Protein AF-A0A928DXE1-F1 (afdb_monomer_lite)

Secondary structure (DSSP, 8-state):
----PPP-EEEEE-SSTT-EE-TTS-EEEEEEEE-TTSPBP-S-EEEEEEE-TT--EEEEEEEE--SSS-EEEEE--SS-EEEEEEEEETTEEEEEEEEESGGGPPPSSPPPTTHHHHHHHHHHHHHT--SPPEEEE-TTT--SSEEEEEEEEE-TTS-EEEEEEEEESSS-SPPPEEEE-PPSSS------TTGGGT-EEEEE-SSSS-TTS-HHHHHHHHHHHHHHHSTTS-GGGTTTT-TTT-HHHHHHHHHHHT-

Foldseek 3Di:
DDDQADFDDKDKDFPDPQLEAEAQDKGKIWIATAGPVRWGHFQWKKKKFKAWPVRDTDDIDIDGRHDRGTDIDIDHHRDWTKIKIWIDTDPDIDIDIGTHPVVPDDDPDDDDPCNVVVLVVQLVLQVPDPDDWDWAWDVVPADPFKTKTWTWGAFPVRFTWIKIKIATDPDDDPAAEAEEEDPDALDDDDDCPVRNVRYIYIYIYLDRDYPPDDPVVSRVVRCCCCVPQVVVHHLQCRPVVDPVRRSVSRSVSRSVVVD

pLDDT: mean 93.31, std 7.21, range [36.94, 98.44]

Sequence (259 aa):
MSHSKIPKQIRIEVPRTSRIFQCGEPAEFRVSVLDDDGNFIQKKTLEILFQNDFHSTISQKTVVLSKQEPVRVTEYFEKPTFLTLKASCDTYFETAGVGIEPEKIIPGEEMPEDFLAFWKNGINKQNSVKLPVRLEEIPSQSTNSMTIFRVTVPTLDNEFRYGWLAVPKKMKGPFPALIMVPGAGAGSGPVRSKVSRGTVVLMMNVFPYPVDLNPNIRHEQFEAFEREKCGGRRYVWKNAENRETYFHRNSILAVNHAV

Structure (mmCIF, N/CA/C/O backbone):
data_AF-A0A928DXE1-F1
#
_entry.id   AF-A0A928DXE1-F1
#
loop_
_atom_site.group_PDB
_atom_site.id
_atom_site.type_symbol
_atom_site.label_atom_id
_atom_site.label_alt_id
_atom_site.label_comp_id
_atom_site.label_asym_id
_atom_site.label_entity_id
_atom_site.label_seq_id
_atom_site.pdbx_PDB_ins_code
_atom_site.Cartn_x
_atom_site.Cartn_y
_atom_site.Cartn_z
_atom_site.occupancy
_atom_site.B_iso_or_equiv
_atom_site.auth_seq_id
_atom_site.auth_comp_id
_atom_site.auth_asym_id
_atom_site.auth_atom_id
_atom_site.pdbx_PDB_model_num
ATOM 1 N N . MET A 1 1 ? -3.880 13.039 51.512 1.00 36.94 1 MET A N 1
ATOM 2 C CA . MET A 1 1 ? -4.140 13.765 50.250 1.00 36.94 1 MET A CA 1
ATOM 3 C C . MET A 1 1 ? -4.140 12.736 49.135 1.00 36.94 1 MET A C 1
ATOM 5 O O . MET A 1 1 ? -3.123 12.094 48.928 1.00 36.94 1 MET A O 1
ATOM 9 N N . SER A 1 2 ? -5.294 12.482 48.517 1.00 41.34 2 SER A N 1
ATOM 10 C CA . SER A 1 2 ? -5.420 11.507 47.427 1.00 41.34 2 SER A CA 1
ATOM 11 C C . SER A 1 2 ? -4.661 12.041 46.218 1.00 41.34 2 SER A C 1
ATOM 13 O O . SER A 1 2 ? -5.126 12.997 45.601 1.00 41.34 2 SER A O 1
ATOM 15 N N . HIS A 1 3 ? -3.508 11.462 45.880 1.00 49.50 3 HIS A N 1
ATOM 16 C CA . HIS A 1 3 ? -2.901 11.711 44.578 1.00 49.50 3 HIS A CA 1
ATOM 17 C C . HIS A 1 3 ? -3.945 11.366 43.512 1.00 49.50 3 HIS A C 1
ATOM 19 O O . HIS A 1 3 ? -4.443 10.242 43.454 1.00 49.50 3 HIS A O 1
ATOM 25 N N . SER A 1 4 ? -4.362 12.367 42.735 1.00 54.22 4 SER A N 1
ATOM 26 C CA . SER A 1 4 ? -5.212 12.154 41.569 1.00 54.22 4 SER A CA 1
ATOM 27 C C . SER A 1 4 ? -4.443 11.241 40.621 1.00 54.22 4 SER A C 1
ATOM 29 O O . SER A 1 4 ? -3.491 11.689 39.984 1.00 54.22 4 SER A O 1
ATOM 31 N N . LYS A 1 5 ? -4.831 9.965 40.554 1.00 67.62 5 LYS A N 1
ATOM 32 C CA . LYS A 1 5 ? -4.223 8.985 39.653 1.00 67.62 5 LYS A CA 1
ATOM 33 C C . LYS A 1 5 ? -4.347 9.493 38.209 1.00 67.62 5 LYS A C 1
ATOM 35 O O . LYS A 1 5 ? -5.437 9.838 37.742 1.00 67.62 5 LYS A O 1
ATOM 40 N N . ILE A 1 6 ? -3.212 9.640 37.532 1.00 74.00 6 ILE A N 1
ATOM 41 C CA . ILE A 1 6 ? -3.136 10.087 36.135 1.00 74.00 6 ILE A CA 1
ATOM 42 C C . ILE A 1 6 ? -3.315 8.841 35.251 1.00 74.00 6 ILE A C 1
ATOM 44 O O . ILE A 1 6 ? -2.696 7.825 35.566 1.00 74.00 6 ILE A O 1
ATOM 48 N N . PRO A 1 7 ? -4.146 8.868 34.188 1.00 73.31 7 PRO A N 1
ATOM 49 C CA . PRO A 1 7 ? -4.255 7.765 33.247 1.00 73.31 7 PRO A CA 1
ATOM 50 C C . PRO A 1 7 ? -2.912 7.554 32.594 1.00 73.31 7 PRO A C 1
ATOM 52 O O . PRO A 1 7 ? -2.232 8.515 32.251 1.00 73.31 7 PRO A O 1
ATOM 55 N N . LYS A 1 8 ? -2.518 6.297 32.470 1.00 83.69 8 LYS A N 1
ATOM 56 C CA . LYS A 1 8 ? -1.244 5.921 31.856 1.00 83.69 8 LYS A CA 1
ATOM 57 C C . LYS A 1 8 ? -1.440 4.869 30.784 1.00 83.69 8 LYS A C 1
ATOM 59 O O . LYS A 1 8 ? -0.682 4.825 29.820 1.00 83.69 8 LYS A O 1
ATOM 64 N N . GLN A 1 9 ? -2.521 4.102 30.900 1.00 91.12 9 GLN A N 1
ATOM 65 C CA . GLN A 1 9 ? -2.933 3.130 29.908 1.00 91.12 9 GLN A CA 1
ATOM 66 C C . GLN A 1 9 ? -4.454 3.137 29.741 1.00 91.12 9 GLN A C 1
ATOM 68 O O . GLN A 1 9 ? -5.205 3.140 30.716 1.00 91.12 9 GLN A O 1
ATOM 73 N N . ILE A 1 10 ? -4.909 3.081 28.491 1.00 95.88 10 ILE A N 1
ATOM 74 C CA . ILE A 1 10 ? -6.272 2.677 28.150 1.00 95.88 10 ILE A CA 1
ATOM 75 C C . ILE A 1 10 ? -6.167 1.307 27.485 1.00 95.88 10 ILE A C 1
ATOM 77 O O . ILE A 1 10 ? -5.360 1.116 26.581 1.00 95.88 10 ILE A O 1
ATOM 81 N N . ARG A 1 11 ? -6.953 0.338 27.951 1.00 96.50 11 ARG A N 1
ATOM 82 C CA . ARG A 1 11 ? -7.045 -1.001 27.361 1.00 96.50 11 ARG A CA 1
ATOM 83 C C . ARG A 1 11 ? -8.440 -1.196 26.793 1.00 96.50 11 ARG A C 1
ATOM 85 O O . ARG A 1 11 ? -9.419 -0.967 27.500 1.00 96.50 11 ARG A O 1
ATOM 92 N N . ILE A 1 12 ? -8.521 -1.654 25.547 1.00 97.94 12 ILE A N 1
ATOM 93 C CA . ILE A 1 12 ? -9.783 -2.007 24.898 1.00 97.94 12 ILE A CA 1
ATOM 94 C C . ILE A 1 12 ? -9.760 -3.491 24.538 1.00 97.94 12 ILE A C 1
ATOM 96 O O . ILE A 1 12 ? -8.911 -3.955 23.778 1.00 97.94 12 ILE A O 1
ATOM 100 N N . GLU A 1 13 ? -10.720 -4.235 25.069 1.00 97.56 13 GLU A N 1
ATOM 101 C CA . GLU A 1 13 ? -10.912 -5.653 24.795 1.00 97.56 13 GLU A CA 1
ATOM 102 C C . GLU A 1 13 ? -12.180 -5.855 23.965 1.00 97.56 13 GLU A C 1
ATOM 104 O O . GLU A 1 13 ? -13.221 -5.259 24.239 1.00 97.56 13 GLU A O 1
ATOM 109 N N . VAL A 1 14 ? -12.097 -6.727 22.961 1.00 97.81 14 VAL A N 1
ATOM 110 C CA . VAL A 1 14 ? -13.257 -7.218 22.209 1.00 97.81 14 VAL A CA 1
ATOM 111 C C . VAL A 1 14 ? -13.465 -8.668 22.639 1.00 97.81 14 VAL A C 1
ATOM 113 O O . VAL A 1 14 ? -12.633 -9.507 22.289 1.00 97.81 14 VAL A O 1
ATOM 116 N N . PRO A 1 15 ? -14.526 -8.992 23.404 1.00 96.62 15 PRO A N 1
ATOM 117 C CA . PRO A 1 15 ? -14.712 -10.340 23.945 1.00 96.62 15 PRO A CA 1
ATOM 118 C C . PRO A 1 15 ? -14.819 -11.427 22.869 1.00 96.62 15 PRO A C 1
ATOM 120 O O . PRO A 1 15 ? -14.409 -12.565 23.087 1.00 96.62 15 PRO A O 1
ATOM 123 N N . ARG A 1 16 ? -15.358 -11.087 21.693 1.00 96.56 16 ARG A N 1
ATOM 124 C CA . ARG A 1 16 ? -15.443 -12.003 20.555 1.00 96.56 16 ARG A CA 1
ATOM 125 C C . ARG A 1 16 ? -14.077 -12.169 19.891 1.00 96.56 16 ARG A C 1
ATOM 127 O O . ARG A 1 16 ? -13.583 -11.250 19.242 1.00 96.56 16 ARG A O 1
ATOM 134 N N . THR A 1 17 ? -13.532 -13.382 19.945 1.00 95.69 17 THR A N 1
ATOM 135 C CA . THR A 1 17 ? -12.224 -13.722 19.362 1.00 95.69 17 THR A CA 1
ATOM 136 C C . THR A 1 17 ? -12.133 -13.447 17.862 1.00 95.69 17 THR A C 1
ATOM 138 O O . THR A 1 17 ? -11.109 -12.945 17.412 1.00 95.69 17 THR A O 1
ATOM 141 N N . SER A 1 18 ? -13.190 -13.731 17.086 1.00 96.56 18 SER A N 1
ATOM 142 C CA . SER A 1 18 ? -13.176 -13.487 15.634 1.00 96.56 18 SER A CA 1
ATOM 143 C C . SER A 1 18 ? -13.135 -12.003 15.278 1.00 96.56 18 SER A C 1
ATOM 145 O O . SER A 1 18 ? -12.684 -11.665 14.191 1.00 96.56 18 SER A O 1
ATOM 147 N N . ARG A 1 19 ? -13.616 -11.120 16.169 1.00 97.25 19 ARG A N 1
ATOM 148 C CA . ARG A 1 19 ? -13.831 -9.685 15.912 1.00 97.25 19 ARG A CA 1
ATOM 149 C C . ARG A 1 19 ? -14.705 -9.391 14.685 1.00 97.25 19 ARG A C 1
ATOM 151 O O . ARG A 1 19 ? -14.677 -8.270 14.189 1.00 97.25 19 ARG A O 1
ATOM 158 N N . ILE A 1 20 ? -15.473 -10.377 14.218 1.00 97.94 20 ILE A N 1
ATOM 159 C CA . ILE A 1 20 ? -16.419 -10.247 13.108 1.00 97.94 20 ILE A CA 1
ATOM 160 C C . ILE A 1 20 ? -17.847 -10.375 13.644 1.00 97.94 20 ILE A C 1
ATOM 162 O O . ILE A 1 20 ? -18.137 -11.283 14.429 1.00 97.94 20 ILE A O 1
ATOM 166 N N . PHE A 1 21 ? -18.723 -9.468 13.228 1.00 97.75 21 PHE A N 1
ATOM 167 C CA . PHE A 1 21 ? -20.128 -9.385 13.631 1.00 97.75 21 PHE A CA 1
ATOM 168 C C . PHE A 1 21 ? -21.042 -9.282 12.410 1.00 97.75 21 PHE A C 1
ATOM 170 O O . PHE A 1 21 ? -20.584 -8.956 11.314 1.00 97.75 21 PHE A O 1
ATOM 177 N N . GLN A 1 22 ? -22.326 -9.574 12.604 1.00 97.25 22 GLN A N 1
ATOM 178 C CA . GLN A 1 22 ? -23.364 -9.407 11.586 1.00 97.25 22 GLN A CA 1
ATOM 179 C C . GLN A 1 22 ? -23.988 -8.008 11.636 1.00 97.25 22 GLN A C 1
ATOM 181 O O . GLN A 1 22 ? -23.944 -7.333 12.665 1.00 97.25 22 GLN A O 1
ATOM 186 N N . CYS A 1 23 ? -24.606 -7.572 10.537 1.00 96.50 23 CYS A N 1
ATOM 187 C CA . CYS A 1 23 ? -25.425 -6.362 10.567 1.00 96.50 23 CYS A CA 1
ATOM 188 C C . CYS A 1 23 ? -26.604 -6.549 11.543 1.00 96.50 23 CYS A C 1
ATOM 190 O O . CYS A 1 23 ? -27.187 -7.630 11.624 1.00 96.50 23 CYS A O 1
ATOM 192 N N . GLY A 1 24 ? -26.927 -5.509 12.311 1.00 95.00 24 GLY A N 1
ATOM 193 C CA . GLY A 1 24 ? -27.921 -5.523 13.388 1.00 95.00 24 GLY A CA 1
ATOM 194 C C . GLY A 1 24 ? -27.448 -6.201 14.683 1.00 95.00 24 GLY A C 1
ATOM 195 O O . GLY A 1 24 ? -28.140 -6.143 15.699 1.00 95.00 24 GLY A O 1
ATOM 196 N N . GLU A 1 25 ? -26.264 -6.821 14.694 1.00 96.12 25 GLU A N 1
ATOM 197 C CA . GLU A 1 25 ? -25.692 -7.443 15.887 1.00 96.12 25 GLU A CA 1
ATOM 198 C C . GLU A 1 25 ? -24.940 -6.410 16.753 1.00 96.12 25 GLU A C 1
ATOM 200 O O . GLU A 1 25 ? -24.151 -5.624 16.222 1.00 96.12 25 GLU A O 1
ATOM 205 N N . PRO A 1 26 ? -25.108 -6.411 18.092 1.00 95.38 26 PRO A N 1
ATOM 206 C CA . PRO A 1 26 ? -24.327 -5.539 18.963 1.00 95.38 26 PRO A CA 1
ATOM 207 C C . PRO A 1 26 ? -22.857 -5.966 19.024 1.00 95.38 26 PRO A C 1
ATOM 209 O O . PRO A 1 26 ? -22.520 -7.027 19.558 1.00 95.38 26 PRO A O 1
ATOM 212 N N . ALA A 1 27 ? -21.961 -5.083 18.591 1.00 96.56 27 ALA A N 1
ATOM 213 C CA . ALA A 1 27 ? -20.529 -5.226 18.809 1.00 96.56 27 ALA A CA 1
ATOM 214 C C . ALA A 1 27 ? -20.153 -4.754 20.222 1.00 96.56 27 ALA A C 1
ATOM 216 O O . ALA A 1 27 ? -20.240 -3.565 20.530 1.00 96.56 27 ALA A O 1
ATOM 217 N N . GLU A 1 28 ? -19.737 -5.681 21.092 1.00 97.19 28 GLU A N 1
ATOM 218 C CA . GLU A 1 28 ? -19.292 -5.380 22.461 1.00 97.19 28 GLU A CA 1
ATOM 219 C C . GLU A 1 28 ? -17.792 -5.074 22.537 1.00 97.19 28 GLU A C 1
ATOM 221 O O . GLU A 1 28 ? -16.954 -5.814 22.019 1.00 97.19 28 GLU A O 1
ATOM 226 N N . PHE A 1 29 ? -17.472 -4.039 23.310 1.00 98.06 29 PHE A N 1
ATOM 227 C CA . PHE A 1 29 ? -16.133 -3.678 23.747 1.00 98.06 29 PHE A CA 1
ATOM 228 C C . PHE A 1 29 ? -16.111 -3.501 25.267 1.00 98.06 29 PHE A C 1
ATOM 230 O O . PHE A 1 29 ? -17.104 -3.112 25.890 1.00 98.06 29 PHE A O 1
ATOM 23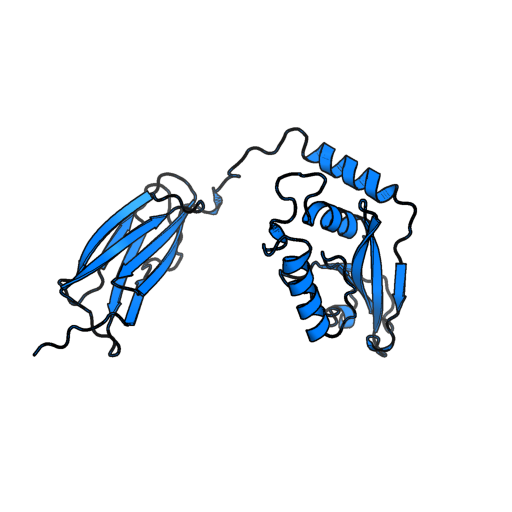7 N N . ARG A 1 30 ? -14.951 -3.746 25.872 1.00 97.75 30 ARG A N 1
ATOM 238 C CA . ARG A 1 30 ? -14.679 -3.486 27.288 1.00 97.75 30 ARG A CA 1
ATOM 239 C C . ARG A 1 30 ? -13.494 -2.549 27.395 1.00 97.75 30 ARG A C 1
ATOM 241 O O . ARG A 1 30 ? -12.419 -2.862 26.893 1.00 97.75 30 ARG A O 1
ATOM 248 N N . VAL A 1 31 ? -13.705 -1.398 28.021 1.00 97.88 31 VAL A N 1
ATOM 249 C CA . VAL A 1 31 ? -12.709 -0.330 28.106 1.00 97.88 31 VAL A CA 1
ATOM 250 C C . VAL A 1 31 ? -12.270 -0.149 29.552 1.00 97.88 31 VAL A C 1
ATOM 252 O O . VAL A 1 31 ? -13.086 0.130 30.427 1.00 97.88 31 VAL A O 1
ATOM 255 N N . SER A 1 32 ? -10.971 -0.270 29.795 1.00 96.69 32 SER A N 1
ATOM 256 C CA . SER A 1 32 ? -10.350 -0.065 31.103 1.00 96.69 32 SER A CA 1
ATOM 257 C C . SER A 1 32 ? -9.393 1.115 31.034 1.00 96.69 32 SER A C 1
ATOM 259 O O . SER A 1 32 ? -8.588 1.199 30.109 1.00 96.69 32 SER A O 1
ATOM 261 N N . VAL A 1 33 ? -9.445 2.002 32.026 1.00 96.12 33 VAL A N 1
ATOM 262 C CA . VAL A 1 33 ? -8.483 3.100 32.188 1.00 96.12 33 VAL A CA 1
ATOM 263 C C . VAL A 1 33 ? -7.671 2.827 33.445 1.00 96.12 33 VAL A C 1
ATOM 265 O O . VAL A 1 33 ? -8.241 2.722 34.534 1.00 96.12 33 VAL A O 1
ATOM 268 N N . LEU A 1 34 ? -6.361 2.671 33.279 1.00 94.19 34 LEU A N 1
ATOM 269 C CA . LEU A 1 34 ? -5.456 2.150 34.298 1.00 94.19 34 LEU A CA 1
ATOM 270 C C . LEU A 1 34 ? -4.344 3.158 34.630 1.00 94.19 34 LEU A C 1
ATOM 272 O O . LEU A 1 34 ? -3.910 3.938 33.769 1.00 94.19 34 LEU A O 1
ATOM 276 N N . ASP A 1 35 ? -3.908 3.144 35.891 1.00 90.88 35 ASP A N 1
ATOM 277 C CA . ASP A 1 35 ? -2.693 3.825 36.353 1.00 90.88 35 ASP A CA 1
ATOM 278 C C . ASP A 1 35 ? -1.425 2.990 36.088 1.00 90.88 35 ASP A C 1
ATOM 280 O O . ASP A 1 35 ? -1.498 1.905 35.507 1.00 90.88 35 ASP A O 1
ATOM 284 N N . ASP A 1 36 ? -0.260 3.508 36.494 1.00 88.44 36 ASP A N 1
ATOM 285 C CA . ASP A 1 36 ? 1.049 2.857 36.300 1.00 88.44 36 ASP A CA 1
ATOM 286 C C . ASP A 1 36 ? 1.146 1.472 36.968 1.00 88.44 36 ASP A C 1
ATOM 288 O O . ASP A 1 36 ? 1.862 0.595 36.486 1.00 88.44 36 ASP A O 1
ATOM 292 N N . ASP A 1 37 ? 0.386 1.255 38.041 1.00 87.69 37 ASP A N 1
ATOM 293 C CA . ASP A 1 37 ? 0.358 0.004 38.798 1.00 87.69 37 ASP A CA 1
ATOM 294 C C . ASP A 1 37 ? -0.699 -0.980 38.253 1.00 87.69 37 ASP A C 1
ATOM 296 O O . ASP A 1 37 ? -0.917 -2.053 38.819 1.00 87.69 37 ASP A O 1
ATOM 300 N N . GLY A 1 38 ? -1.392 -0.621 37.167 1.00 87.81 38 GLY A N 1
ATOM 301 C CA . GLY A 1 38 ? -2.449 -1.429 36.562 1.00 87.81 38 GLY A CA 1
ATOM 302 C C . GLY A 1 38 ? -3.787 -1.381 37.307 1.00 87.81 38 GLY A C 1
ATOM 303 O O . GLY A 1 38 ? -4.663 -2.202 37.032 1.00 87.81 38 GLY A O 1
ATOM 304 N N . ASN A 1 39 ? -3.985 -0.434 38.228 1.00 91.12 39 ASN A N 1
ATOM 305 C CA . ASN A 1 39 ? -5.250 -0.272 38.941 1.00 91.12 39 ASN A CA 1
ATOM 306 C C . ASN A 1 39 ? -6.235 0.591 38.151 1.00 91.12 39 ASN A C 1
ATOM 308 O O . ASN A 1 39 ? -5.858 1.569 37.506 1.00 91.12 39 ASN A O 1
ATOM 312 N N . PHE A 1 40 ? -7.528 0.292 38.292 1.00 92.25 40 PHE A N 1
ATOM 313 C CA . PHE A 1 40 ? -8.597 1.095 37.700 1.00 92.25 40 PHE A CA 1
ATOM 314 C C . PHE A 1 40 ? -8.618 2.527 38.240 1.00 92.25 40 PHE A C 1
ATOM 316 O O . PHE A 1 40 ? -8.622 2.766 39.452 1.00 92.25 40 PHE A O 1
ATOM 323 N N . ILE A 1 41 ? -8.708 3.484 37.320 1.00 90.94 41 ILE A N 1
ATOM 324 C CA . ILE A 1 41 ? -8.890 4.900 37.629 1.00 90.94 41 ILE A CA 1
ATOM 325 C C . ILE A 1 41 ? -10.375 5.224 37.773 1.00 90.94 41 ILE A C 1
ATOM 327 O O . ILE A 1 41 ? -11.216 4.718 37.035 1.00 90.94 41 ILE A O 1
ATOM 331 N N . GLN A 1 42 ? -10.690 6.106 38.724 1.00 89.00 42 GLN A N 1
ATOM 332 C CA . GLN A 1 42 ? -12.047 6.563 39.020 1.00 89.00 42 GLN A CA 1
ATOM 333 C C . GLN A 1 42 ? -12.138 8.094 39.048 1.00 89.00 42 GLN A C 1
ATOM 335 O O . GLN A 1 42 ? -11.128 8.790 39.135 1.00 89.00 42 GLN A O 1
ATOM 340 N N . LYS A 1 43 ? -13.373 8.611 39.027 1.00 88.94 43 LYS A N 1
ATOM 341 C CA . LYS A 1 43 ? -13.750 10.035 39.033 1.00 88.94 43 LYS A CA 1
ATOM 342 C C . LYS A 1 43 ? -13.195 10.829 37.848 1.00 88.94 43 LYS A C 1
ATOM 344 O O . LYS A 1 43 ? -13.083 12.048 37.925 1.00 88.94 43 LYS A O 1
ATOM 349 N N . LYS A 1 44 ? -12.866 10.136 36.758 1.00 91.44 44 LYS A N 1
ATOM 350 C CA . LYS A 1 44 ? -12.483 10.734 35.479 1.00 91.44 44 LYS A CA 1
ATOM 351 C C . LYS A 1 44 ? -13.517 10.442 34.412 1.00 91.44 44 LYS A C 1
ATOM 353 O O . LYS A 1 44 ? -14.311 9.511 34.545 1.00 91.44 44 LYS A O 1
ATOM 358 N N . THR A 1 45 ? -13.490 11.257 33.372 1.00 95.31 45 THR A N 1
ATOM 359 C CA . THR A 1 45 ? -14.399 11.157 32.241 1.00 95.31 45 THR A CA 1
ATOM 360 C C . THR A 1 45 ? -13.728 10.381 31.117 1.00 95.31 45 THR A C 1
ATOM 362 O O . THR A 1 45 ? -12.667 10.771 30.638 1.00 95.31 45 THR A O 1
ATOM 365 N N . LEU A 1 46 ? -14.356 9.282 30.711 1.00 96.69 46 LEU A N 1
ATOM 366 C CA . LEU A 1 46 ? -14.001 8.494 29.541 1.00 96.69 46 LEU A CA 1
ATOM 367 C C . LEU A 1 46 ? -14.888 8.924 28.371 1.00 96.69 46 LEU A C 1
ATOM 369 O O . LEU A 1 46 ? -16.110 8.784 28.425 1.00 96.69 46 LEU A O 1
ATOM 373 N N . GLU A 1 47 ? -14.269 9.413 27.309 1.00 98.00 47 GLU A N 1
ATOM 374 C CA . GLU A 1 47 ? -14.918 9.687 26.032 1.00 98.00 47 GLU A CA 1
ATOM 375 C C . GLU A 1 47 ? -14.761 8.479 25.113 1.00 98.00 47 GLU A C 1
ATOM 377 O O . GLU A 1 47 ? -13.676 7.916 24.977 1.00 98.00 47 GLU A O 1
ATOM 382 N N . ILE A 1 48 ? -15.856 8.061 24.490 1.00 98.06 48 ILE A N 1
ATOM 383 C CA . ILE A 1 48 ? -15.905 6.935 23.563 1.00 98.06 48 ILE A CA 1
ATOM 384 C C . ILE A 1 48 ? -16.489 7.446 22.260 1.00 98.06 48 ILE A C 1
ATOM 386 O O . ILE A 1 48 ? -17.599 7.970 22.237 1.00 98.06 48 ILE A O 1
ATOM 390 N N . LEU A 1 49 ? -15.745 7.267 21.180 1.00 97.81 49 LEU A N 1
ATOM 391 C CA . LEU A 1 49 ? -16.131 7.644 19.833 1.00 97.81 49 LEU A CA 1
ATOM 392 C C . LEU A 1 49 ? -16.159 6.389 18.962 1.00 97.81 49 LEU A C 1
ATOM 394 O O . LEU A 1 49 ? -15.151 5.692 18.857 1.00 97.81 49 LEU A O 1
ATOM 398 N N . PHE A 1 50 ? -17.295 6.117 18.330 1.00 96.88 50 PHE A N 1
ATOM 399 C CA . PHE A 1 50 ? -17.417 5.076 17.316 1.00 96.88 50 PHE A CA 1
ATOM 400 C C . PHE A 1 50 ? -17.375 5.700 15.922 1.00 96.88 50 PHE A C 1
ATOM 402 O O . PHE A 1 50 ? -18.078 6.678 15.656 1.00 96.88 50 PHE A O 1
ATOM 409 N N . GLN A 1 51 ? -16.559 5.134 15.035 1.00 95.81 51 GLN A N 1
ATOM 410 C CA . GLN A 1 51 ? -16.383 5.592 13.656 1.00 95.81 51 GLN A CA 1
ATOM 411 C C . GLN A 1 51 ? -16.474 4.425 12.670 1.00 95.81 51 GLN A C 1
ATOM 413 O O . GLN A 1 51 ? -16.130 3.295 13.025 1.00 95.81 51 GLN A O 1
ATOM 418 N N . ASN A 1 52 ? -16.904 4.704 11.438 1.00 91.38 52 ASN A N 1
ATOM 419 C CA . ASN A 1 52 ? -16.803 3.750 10.328 1.00 91.38 52 ASN A CA 1
ATOM 420 C C . ASN A 1 52 ? -15.412 3.806 9.666 1.00 91.38 52 ASN A C 1
ATOM 422 O O . ASN A 1 52 ? -14.534 4.586 10.043 1.00 91.38 52 ASN A O 1
ATOM 426 N N . ASP A 1 53 ? -15.257 2.995 8.626 1.00 84.94 53 ASP A N 1
ATOM 427 C CA . ASP A 1 53 ? -14.137 2.932 7.689 1.00 84.94 53 ASP A CA 1
ATOM 428 C C . ASP A 1 53 ? -13.800 4.263 6.994 1.00 84.94 53 ASP A C 1
ATOM 430 O O . ASP A 1 53 ? -12.645 4.491 6.641 1.00 84.94 53 ASP A O 1
ATOM 434 N N . PHE A 1 54 ? -14.762 5.180 6.874 1.00 84.00 54 PHE A N 1
ATOM 435 C CA . PHE A 1 54 ? -14.553 6.543 6.365 1.00 84.00 54 PHE A CA 1
ATOM 436 C C . PHE A 1 54 ? -14.219 7.566 7.461 1.00 84.00 54 PHE A C 1
ATOM 438 O O . PHE A 1 54 ? -14.265 8.772 7.216 1.00 84.00 54 PHE A O 1
ATOM 445 N N . HIS A 1 55 ? -13.934 7.115 8.687 1.00 86.38 55 HIS A N 1
ATOM 446 C CA . HIS A 1 55 ? -13.736 7.961 9.870 1.00 86.38 55 HIS A CA 1
ATOM 447 C C . HIS A 1 55 ? -14.930 8.872 10.207 1.00 86.38 55 HIS A C 1
ATOM 449 O O . HIS A 1 55 ? -14.801 9.799 11.012 1.00 86.38 55 HIS A O 1
ATOM 455 N N . SER A 1 56 ? -16.107 8.607 9.639 1.00 91.12 56 SER A N 1
ATOM 456 C CA . SER A 1 56 ? -17.328 9.326 9.988 1.00 91.12 56 SER A CA 1
ATOM 457 C C . SER A 1 56 ? -17.757 8.919 11.387 1.00 91.12 56 SER A C 1
ATOM 459 O O . SER A 1 56 ? -17.804 7.730 11.705 1.00 91.12 56 SER A O 1
ATOM 461 N N . THR A 1 57 ? -18.065 9.906 12.224 1.00 94.56 57 THR A N 1
ATOM 462 C CA . THR A 1 57 ? -18.602 9.669 13.563 1.00 94.56 57 THR A CA 1
ATOM 463 C C . THR A 1 57 ? -19.980 9.039 13.471 1.00 94.56 57 THR A C 1
ATOM 465 O O . THR A 1 57 ? -20.858 9.534 12.769 1.00 94.56 57 THR A O 1
ATOM 468 N N . ILE A 1 58 ? -20.169 7.970 14.230 1.00 92.06 58 ILE A N 1
ATOM 469 C CA . ILE A 1 58 ? -21.414 7.203 14.281 1.00 92.06 58 ILE A CA 1
ATOM 470 C C . ILE A 1 58 ? -22.133 7.500 15.573 1.00 92.06 58 ILE A C 1
ATOM 472 O O . ILE A 1 58 ? -23.314 7.832 15.585 1.00 92.06 58 ILE A O 1
ATOM 476 N N . SER A 1 59 ? -21.393 7.414 16.670 1.00 95.06 59 SER A N 1
ATOM 477 C CA . SER A 1 59 ? -21.880 7.797 17.976 1.00 95.06 59 SER A CA 1
ATOM 478 C C . SER A 1 59 ? -20.720 8.273 18.838 1.00 95.06 59 SER A C 1
ATOM 480 O O . SER A 1 59 ? -19.556 7.917 18.628 1.00 95.06 59 SER A O 1
ATOM 482 N N . GLN A 1 60 ? -21.059 9.093 19.823 1.00 96.81 60 GLN A N 1
ATOM 483 C CA . GLN A 1 60 ? -20.143 9.536 20.857 1.00 96.81 60 GLN A CA 1
ATOM 484 C C . GLN A 1 60 ? -20.830 9.363 22.209 1.00 96.81 60 GLN A C 1
ATOM 486 O O . GLN A 1 60 ? -22.009 9.683 22.367 1.00 96.81 60 GLN A O 1
ATOM 491 N N . LYS A 1 61 ? -20.103 8.811 23.178 1.00 95.69 61 LYS A N 1
ATOM 492 C CA . LYS A 1 61 ? -20.587 8.522 24.530 1.00 95.69 61 LYS A CA 1
ATOM 493 C C . LYS A 1 61 ? -19.575 9.048 25.536 1.00 95.69 61 LYS A C 1
ATOM 495 O O . LYS A 1 61 ? -18.370 8.992 25.308 1.00 95.69 61 LYS A O 1
ATOM 500 N N . THR A 1 62 ? -20.076 9.504 26.673 1.00 96.56 62 THR A N 1
ATOM 501 C CA . THR A 1 62 ? -19.251 9.978 27.782 1.00 96.56 62 THR A CA 1
ATOM 502 C C . THR A 1 62 ? -19.632 9.202 29.031 1.00 96.56 62 THR A C 1
ATOM 504 O O . THR A 1 62 ? -20.808 9.124 29.382 1.00 96.56 62 THR A O 1
ATOM 507 N N . VAL A 1 63 ? -18.645 8.606 29.697 1.00 95.56 63 VAL A N 1
ATOM 508 C CA . VAL A 1 63 ? -18.846 7.766 30.880 1.00 95.56 63 VAL A CA 1
ATOM 509 C C . VAL A 1 63 ? -17.968 8.272 32.013 1.00 95.56 63 VAL A C 1
ATOM 511 O O . VAL A 1 63 ? -16.757 8.402 31.862 1.00 95.56 63 VAL A O 1
ATOM 514 N N . VAL A 1 64 ? -18.561 8.528 33.178 1.00 94.88 64 VAL A N 1
ATOM 515 C CA . VAL A 1 64 ? -17.786 8.801 34.393 1.00 94.88 64 VAL A CA 1
ATOM 516 C C . VAL A 1 64 ? -17.316 7.474 34.980 1.00 94.88 64 VAL A C 1
ATOM 518 O O . VAL A 1 64 ? -18.125 6.614 35.331 1.00 94.88 64 VAL A O 1
ATOM 521 N N . LEU A 1 65 ? -16.002 7.311 35.114 1.00 92.69 65 LEU A N 1
ATOM 522 C CA . LEU A 1 65 ? -15.380 6.124 35.689 1.00 92.69 65 LEU A CA 1
ATOM 523 C C . LEU A 1 65 ? -15.668 6.068 37.193 1.00 92.69 65 LEU A C 1
ATOM 525 O O . LEU A 1 65 ? -15.047 6.775 37.978 1.00 92.69 65 LEU A O 1
ATOM 529 N N . SER A 1 66 ? -16.633 5.259 37.618 1.00 87.81 66 SER A N 1
ATOM 530 C CA . SER A 1 66 ? -17.062 5.189 39.026 1.00 87.81 66 SER A CA 1
ATOM 531 C C . SER A 1 66 ? -16.773 3.849 39.701 1.00 87.81 66 SER A C 1
ATOM 533 O O . SER A 1 66 ? -16.836 3.754 40.924 1.00 87.81 66 SER A O 1
ATOM 535 N N . LYS A 1 67 ? -16.424 2.820 38.924 1.00 88.50 67 LYS A N 1
ATOM 536 C CA . LYS A 1 67 ? -16.246 1.440 39.388 1.00 88.50 67 LYS A CA 1
ATOM 537 C C . LYS A 1 67 ? -14.828 0.931 39.127 1.00 88.50 67 LYS A C 1
ATOM 539 O O . LYS A 1 67 ? -14.099 1.521 38.340 1.00 88.50 67 LYS A O 1
ATOM 544 N N . GLN A 1 68 ? -14.429 -0.138 39.816 1.00 90.94 68 GLN A N 1
ATOM 545 C CA . GLN A 1 68 ? -13.153 -0.835 39.585 1.00 90.94 68 GLN A CA 1
ATOM 546 C C . GLN A 1 68 ? -13.341 -2.019 38.625 1.00 90.94 68 GLN A C 1
ATOM 548 O O . GLN A 1 68 ? -12.989 -3.151 38.936 1.00 90.94 68 GLN A O 1
ATOM 553 N N . GLU A 1 69 ? -13.974 -1.765 37.484 1.00 93.44 69 GLU A N 1
ATOM 554 C CA . GLU A 1 69 ? -14.230 -2.771 36.455 1.00 93.44 69 GLU A CA 1
ATOM 555 C C . GLU A 1 69 ? -14.184 -2.123 35.062 1.00 93.44 69 GLU A C 1
ATOM 557 O O . GLU A 1 69 ? -14.350 -0.901 34.958 1.00 93.44 69 GLU A O 1
ATOM 562 N N . PRO A 1 70 ? -13.973 -2.904 33.986 1.00 95.31 70 PRO A N 1
ATOM 563 C CA . PRO A 1 70 ? -14.040 -2.383 32.627 1.00 95.31 70 PRO A CA 1
ATOM 564 C C . PRO A 1 70 ? -15.428 -1.817 32.305 1.00 95.31 70 PRO A C 1
ATOM 566 O O . PRO A 1 70 ? -16.455 -2.434 32.590 1.00 95.31 70 PRO A O 1
ATOM 569 N N . VAL A 1 71 ? -15.468 -0.671 31.628 1.00 96.50 71 VAL A N 1
ATOM 570 C CA . VAL A 1 71 ? -16.701 -0.113 31.070 1.00 96.50 71 VAL A CA 1
ATOM 571 C C . VAL A 1 71 ? -17.104 -0.946 29.857 1.00 96.50 71 VAL A C 1
ATOM 573 O O . VAL A 1 71 ? -16.412 -0.953 28.838 1.00 96.50 71 VAL A O 1
ATOM 576 N N . ARG A 1 72 ? -18.237 -1.643 29.954 1.00 96.88 72 ARG A N 1
ATOM 577 C CA . ARG A 1 72 ? -18.850 -2.339 28.820 1.00 96.88 72 ARG A CA 1
ATOM 578 C C . ARG A 1 72 ? -19.570 -1.333 27.930 1.00 96.88 72 ARG A C 1
ATOM 580 O O . ARG A 1 72 ? -20.471 -0.638 28.395 1.00 96.88 72 ARG A O 1
ATOM 587 N N . VAL A 1 73 ? -19.220 -1.301 26.651 1.00 96.62 73 VAL A N 1
ATOM 588 C CA . VAL A 1 73 ? -19.932 -0.521 25.638 1.00 96.62 73 VAL A CA 1
ATOM 589 C C . VAL A 1 73 ? -20.280 -1.380 24.442 1.00 96.62 73 VAL A C 1
ATOM 591 O O . VAL A 1 73 ? -19.530 -2.270 24.054 1.00 96.62 73 VAL A O 1
ATOM 594 N N . THR A 1 74 ? -21.442 -1.107 23.868 1.00 95.31 74 THR A N 1
ATOM 595 C CA . THR A 1 74 ? -21.944 -1.792 22.681 1.00 95.31 74 THR A CA 1
ATOM 596 C C . THR A 1 74 ? -22.323 -0.775 21.624 1.00 95.31 74 THR A C 1
ATOM 598 O O . THR A 1 74 ? -22.792 0.319 21.965 1.00 95.31 74 THR A O 1
ATOM 601 N N . GLU A 1 75 ? -22.166 -1.150 20.361 1.00 95.25 75 GLU A N 1
ATOM 602 C CA . GLU A 1 75 ? -22.690 -0.382 19.236 1.00 95.25 75 GLU A CA 1
ATOM 603 C C . GLU A 1 75 ? -23.289 -1.293 18.162 1.00 95.25 75 GLU A C 1
ATOM 605 O O . GLU A 1 75 ? -22.857 -2.437 18.016 1.00 95.25 75 GLU A O 1
ATOM 610 N N . TYR A 1 76 ? -24.301 -0.788 17.455 1.00 92.06 76 TYR A N 1
ATOM 611 C CA . TYR A 1 76 ? -25.042 -1.511 16.418 1.00 92.06 76 TYR A CA 1
ATOM 612 C C . TYR A 1 76 ? -24.799 -0.903 15.043 1.00 92.06 76 TYR A C 1
ATOM 614 O O . TYR A 1 76 ? -24.610 0.307 14.909 1.00 92.06 76 TYR A O 1
ATOM 622 N N . PHE A 1 77 ? -24.824 -1.757 14.023 1.00 88.12 77 PHE A N 1
ATOM 623 C CA . PHE A 1 77 ? -24.489 -1.387 12.655 1.00 88.12 77 PHE A CA 1
ATOM 624 C C . PHE A 1 77 ? -25.388 -2.077 11.656 1.00 88.12 77 PHE A C 1
ATOM 626 O O . PHE A 1 77 ? -25.432 -3.297 11.610 1.00 88.12 77 PHE A O 1
ATOM 633 N N . GLU A 1 78 ? -26.040 -1.296 10.806 1.00 92.12 78 GLU A N 1
ATOM 634 C CA . GLU A 1 78 ? -26.980 -1.820 9.808 1.00 92.12 78 GLU A CA 1
ATOM 635 C C . GLU A 1 78 ? -26.331 -2.097 8.448 1.00 92.12 78 GLU A C 1
ATOM 637 O O . GLU A 1 78 ? -26.988 -2.589 7.532 1.00 92.12 78 GLU A O 1
ATOM 642 N N . LYS A 1 79 ? -25.054 -1.737 8.276 1.00 93.12 79 LYS A N 1
ATOM 643 C CA 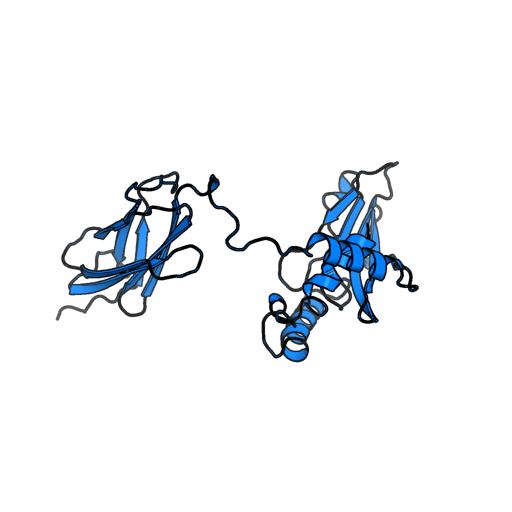. LYS A 1 79 ? -24.338 -1.876 7.006 1.00 93.12 79 LYS A CA 1
ATOM 644 C C . LYS A 1 79 ? -22.956 -2.496 7.210 1.00 93.12 79 LYS A C 1
ATOM 646 O O . LYS A 1 79 ? -22.311 -2.176 8.214 1.00 93.12 79 LYS A O 1
ATOM 651 N N . PRO A 1 80 ? -22.478 -3.301 6.241 1.00 95.44 80 PRO A N 1
ATOM 652 C CA . PRO A 1 80 ? -21.108 -3.794 6.230 1.00 95.44 80 PRO A CA 1
ATOM 653 C C . PRO A 1 80 ? -20.088 -2.655 6.345 1.00 95.44 80 PRO A C 1
ATOM 655 O O . PRO A 1 80 ? -20.186 -1.670 5.614 1.00 95.44 80 PRO A O 1
ATOM 658 N N . THR A 1 81 ? -19.135 -2.765 7.274 1.00 94.25 81 THR A N 1
ATOM 659 C CA . THR A 1 81 ? -18.105 -1.739 7.531 1.00 94.25 81 THR A CA 1
ATOM 660 C C . THR A 1 81 ? -17.004 -2.273 8.458 1.00 94.25 81 THR A C 1
ATOM 662 O O . THR A 1 81 ? -17.112 -3.363 9.024 1.00 94.25 81 THR A O 1
ATOM 665 N N . PHE A 1 82 ? -15.959 -1.476 8.676 1.00 95.62 82 PHE A N 1
ATOM 666 C CA . PHE A 1 82 ? -15.073 -1.618 9.828 1.00 95.62 82 PHE A CA 1
ATOM 667 C C . PHE A 1 82 ? -15.444 -0.588 10.891 1.00 95.62 82 PHE A C 1
ATOM 669 O O . PHE A 1 82 ? -15.289 0.616 10.700 1.00 95.62 82 PHE A O 1
ATOM 676 N N . LEU A 1 83 ? -15.905 -1.076 12.039 1.00 95.75 83 LEU A N 1
ATOM 677 C CA . LEU A 1 83 ? -16.204 -0.241 13.189 1.00 95.75 83 LEU A CA 1
ATOM 678 C C . LEU A 1 83 ? -14.939 -0.037 14.019 1.00 95.75 83 LEU A C 1
ATOM 680 O O . LEU A 1 83 ? -14.352 -1.004 14.506 1.00 95.75 83 LEU A O 1
ATOM 684 N N . THR A 1 84 ? -14.575 1.221 14.253 1.00 96.44 84 THR A N 1
ATOM 685 C CA . THR A 1 84 ? -13.496 1.607 15.167 1.00 96.44 84 THR A CA 1
ATOM 686 C C . THR A 1 84 ? -14.065 2.270 16.415 1.00 96.44 84 THR A C 1
ATOM 688 O O . THR A 1 84 ? -14.789 3.258 16.320 1.00 96.44 84 THR A O 1
ATOM 691 N N . LEU A 1 85 ? -13.703 1.758 17.591 1.00 97.44 85 LEU A N 1
ATOM 692 C CA . LEU A 1 85 ? -13.861 2.436 18.873 1.00 97.44 85 LEU A CA 1
ATOM 693 C C . LEU A 1 85 ? -12.580 3.215 19.168 1.00 97.44 85 LEU A C 1
ATOM 695 O O . LEU A 1 85 ? -11.507 2.618 19.213 1.00 97.44 85 LEU A O 1
ATOM 699 N N . LYS A 1 86 ? -12.693 4.512 19.453 1.00 97.62 86 LYS A N 1
ATOM 700 C CA . LYS A 1 86 ? -11.650 5.322 20.089 1.00 97.62 86 LYS A CA 1
ATOM 701 C C . LYS A 1 86 ? -12.087 5.682 21.505 1.00 97.62 86 LYS A C 1
ATOM 703 O O . LYS A 1 86 ? -13.103 6.343 21.691 1.00 97.62 86 LYS A O 1
ATOM 708 N N . ALA A 1 87 ? -11.313 5.254 22.493 1.00 97.88 87 ALA A N 1
ATOM 709 C CA . ALA A 1 87 ? -11.498 5.608 23.896 1.00 97.88 87 ALA A CA 1
ATOM 710 C C . ALA A 1 87 ? -10.479 6.682 24.272 1.00 97.88 87 ALA A C 1
ATOM 712 O O . ALA A 1 87 ? -9.310 6.553 23.920 1.00 97.88 87 ALA A O 1
ATOM 713 N N . SER A 1 88 ? -10.887 7.743 24.961 1.00 97.12 88 SER A N 1
ATOM 714 C CA . SER A 1 88 ? -10.008 8.845 25.370 1.00 97.12 88 SER A CA 1
ATOM 715 C C . SER A 1 88 ? -10.296 9.277 26.807 1.00 97.12 88 SER A C 1
ATOM 717 O O . SER A 1 88 ? -11.448 9.376 27.217 1.00 97.12 88 SER A O 1
ATOM 719 N N . CYS A 1 89 ? -9.246 9.506 27.590 1.00 95.88 89 CYS A N 1
ATOM 720 C CA . CYS A 1 89 ? -9.323 10.003 28.963 1.00 95.88 89 CYS A CA 1
ATOM 721 C C . CYS A 1 89 ? -8.105 10.897 29.215 1.00 95.88 89 CYS A C 1
ATOM 723 O O . CYS A 1 89 ? -6.963 10.441 29.113 1.00 95.88 89 CYS A O 1
ATOM 725 N N . ASP A 1 90 ? -8.343 12.161 29.563 1.00 91.81 90 ASP A N 1
ATOM 726 C CA . ASP A 1 90 ? -7.316 13.207 29.595 1.00 91.81 90 ASP A CA 1
ATOM 727 C C . ASP A 1 90 ? -6.525 13.250 28.264 1.00 91.81 90 ASP A C 1
ATOM 729 O O . ASP A 1 90 ? -7.110 13.406 27.195 1.00 91.81 90 ASP A O 1
ATOM 733 N N . THR A 1 91 ? -5.199 13.097 28.299 1.00 90.94 91 THR A N 1
ATOM 734 C CA . THR A 1 91 ? -4.321 13.121 27.113 1.00 90.94 91 THR A CA 1
ATOM 735 C C . THR A 1 91 ? -4.087 11.746 26.481 1.00 90.94 91 THR A C 1
ATOM 737 O O . THR A 1 91 ? -3.319 11.641 25.526 1.00 90.94 91 THR A O 1
ATOM 740 N N . TYR A 1 92 ? -4.680 10.683 27.027 1.00 92.50 92 TYR A N 1
ATOM 741 C CA . TYR A 1 92 ? -4.452 9.309 26.581 1.00 92.50 92 TYR A CA 1
ATOM 742 C C . TYR A 1 92 ? -5.627 8.847 25.737 1.00 92.50 92 TYR A C 1
ATOM 744 O O . TYR A 1 92 ? -6.784 9.113 26.066 1.00 92.50 92 TYR A O 1
ATOM 752 N N . PHE A 1 93 ? -5.330 8.117 24.669 1.00 95.56 93 PHE A N 1
ATOM 753 C CA . PHE A 1 93 ? -6.341 7.445 23.875 1.00 95.56 93 PHE A CA 1
ATOM 754 C C . PHE A 1 93 ? -5.851 6.070 23.439 1.00 95.56 93 PHE A C 1
ATOM 756 O O . PHE A 1 93 ? -4.651 5.841 23.326 1.00 95.56 93 PHE A O 1
ATOM 763 N N . GLU A 1 94 ? -6.796 5.177 23.177 1.00 97.44 94 GLU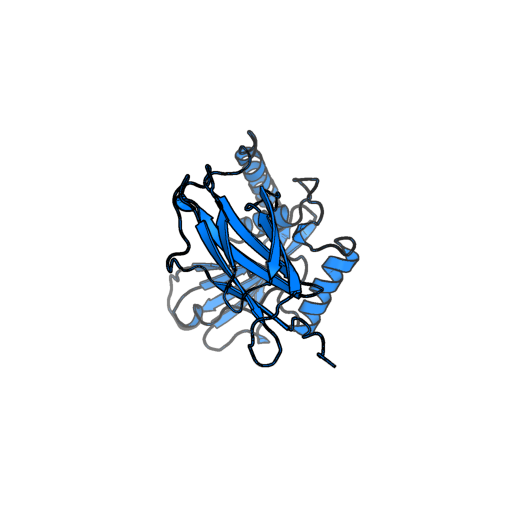 A N 1
ATOM 764 C CA . GLU A 1 94 ? -6.543 3.899 22.521 1.00 97.44 94 GLU A CA 1
ATOM 765 C C . GLU A 1 94 ? -7.663 3.620 21.517 1.00 97.44 94 GLU A C 1
ATOM 767 O O . GLU A 1 94 ? -8.760 4.184 21.618 1.00 97.44 94 GLU A O 1
ATOM 772 N N . THR A 1 95 ? -7.387 2.767 20.535 1.00 96.88 95 THR A N 1
ATOM 773 C CA . THR A 1 95 ? -8.351 2.364 19.512 1.00 96.88 95 THR A CA 1
ATOM 774 C C . THR A 1 95 ? -8.474 0.849 19.399 1.00 96.88 95 THR A C 1
ATOM 776 O O . THR A 1 95 ? -7.512 0.110 19.593 1.00 96.88 95 THR A O 1
ATOM 779 N N . ALA A 1 96 ? -9.665 0.367 19.055 1.00 97.12 96 ALA A N 1
ATOM 780 C CA . ALA A 1 96 ? -9.882 -1.025 18.678 1.00 97.12 96 ALA A CA 1
ATOM 781 C C . ALA A 1 96 ? -10.891 -1.119 17.537 1.00 97.12 96 ALA A C 1
ATOM 783 O O . ALA A 1 96 ? -11.885 -0.398 17.523 1.00 97.12 96 ALA A O 1
ATOM 784 N N . GLY A 1 97 ? -10.644 -2.043 16.609 1.00 95.69 97 GLY A N 1
ATOM 785 C CA . GLY A 1 97 ? -11.512 -2.297 15.462 1.00 95.69 97 GLY A CA 1
ATOM 786 C C . GLY A 1 97 ? -12.192 -3.664 15.505 1.00 95.69 97 GLY A C 1
ATOM 787 O O . GLY A 1 97 ? -11.642 -4.629 16.056 1.00 95.69 97 GLY A O 1
ATOM 788 N N . VAL A 1 98 ? -13.370 -3.738 14.887 1.00 97.56 98 VAL A N 1
ATOM 789 C CA . VAL A 1 98 ? -14.105 -4.967 14.548 1.00 97.56 98 VAL A CA 1
ATOM 790 C C . VAL A 1 98 ? -14.656 -4.855 13.123 1.00 97.56 98 VAL A C 1
ATOM 792 O O . VAL A 1 98 ? -14.906 -3.753 12.637 1.00 97.56 98 VAL A O 1
ATOM 795 N N . GLY A 1 99 ? -14.832 -5.986 12.444 1.00 97.31 99 GLY A N 1
ATOM 796 C CA . GLY A 1 99 ? -15.497 -6.037 11.141 1.00 97.31 99 GLY A CA 1
ATOM 797 C C . GLY A 1 99 ? -16.983 -6.342 11.302 1.00 97.31 99 GLY A C 1
ATOM 798 O O . GLY A 1 99 ? -17.344 -7.254 12.045 1.00 97.31 99 GLY A O 1
ATOM 799 N N . ILE A 1 100 ? -17.835 -5.608 10.596 1.00 96.94 100 ILE A N 1
ATOM 800 C CA . ILE A 1 100 ? -19.261 -5.908 10.453 1.00 96.94 100 ILE A CA 1
ATOM 801 C C . ILE A 1 100 ? -19.453 -6.433 9.033 1.00 96.94 100 ILE A C 1
ATOM 803 O O . ILE A 1 100 ? -19.274 -5.671 8.087 1.00 96.94 100 ILE A O 1
ATOM 807 N N . GLU A 1 101 ? -19.733 -7.732 8.893 1.00 97.38 101 GLU A N 1
ATOM 808 C CA . GLU A 1 101 ? -19.862 -8.448 7.609 1.00 97.38 101 GLU A CA 1
ATOM 809 C C . GLU A 1 101 ? -18.831 -7.993 6.555 1.00 97.38 101 GLU A C 1
ATOM 811 O O . GLU A 1 101 ? -19.212 -7.561 5.464 1.00 97.38 101 GLU A O 1
ATOM 816 N N . PRO A 1 102 ? -17.519 -8.011 6.870 1.00 96.44 102 PRO A N 1
ATOM 817 C CA . PRO A 1 102 ? -16.494 -7.400 6.023 1.00 96.44 102 PRO A CA 1
ATOM 818 C C . PRO A 1 102 ? -16.473 -7.961 4.594 1.00 96.44 102 PRO A C 1
ATOM 820 O O . PRO A 1 102 ? -16.099 -7.262 3.658 1.00 96.44 102 PRO A O 1
ATOM 823 N N . GLU A 1 103 ? -16.904 -9.207 4.403 1.00 96.81 103 GLU A N 1
ATOM 824 C CA . GLU A 1 103 ? -17.039 -9.868 3.105 1.00 96.81 103 GLU A CA 1
ATOM 825 C C . GLU A 1 103 ? -18.161 -9.307 2.219 1.00 96.81 103 GLU A C 1
ATOM 827 O O . GLU A 1 103 ? -18.189 -9.591 1.023 1.00 96.81 103 GLU A O 1
ATOM 832 N N . LYS A 1 104 ? -19.079 -8.517 2.786 1.00 96.88 104 LYS A N 1
ATOM 833 C CA . LYS A 1 104 ? -20.177 -7.854 2.071 1.00 96.88 104 LYS A CA 1
ATOM 834 C C . LYS A 1 104 ? -19.902 -6.376 1.785 1.00 96.88 104 LYS A C 1
ATOM 836 O O . LYS A 1 104 ? -20.775 -5.697 1.246 1.00 96.88 104 LYS A O 1
ATOM 841 N N . ILE A 1 105 ? -18.723 -5.861 2.148 1.00 93.75 105 ILE A N 1
ATOM 842 C CA . ILE A 1 105 ? -18.320 -4.490 1.815 1.00 93.75 105 ILE A CA 1
ATOM 843 C C . ILE A 1 105 ? -18.177 -4.375 0.294 1.00 93.75 105 ILE A C 1
ATOM 845 O O . ILE A 1 105 ? -17.441 -5.132 -0.341 1.00 93.75 105 ILE A O 1
ATOM 849 N N . ILE A 1 106 ? -18.888 -3.409 -0.282 1.00 90.88 106 ILE A N 1
ATOM 850 C CA . ILE A 1 106 ? -18.843 -3.069 -1.708 1.00 90.88 106 ILE A CA 1
ATOM 851 C C . ILE A 1 106 ? -18.001 -1.800 -1.927 1.00 90.88 106 ILE A C 1
ATOM 853 O O . ILE A 1 106 ? -17.729 -1.081 -0.962 1.00 90.88 106 ILE A O 1
ATOM 857 N N . PRO A 1 107 ? -17.577 -1.493 -3.169 1.00 89.44 107 PRO A N 1
ATOM 858 C CA . PRO A 1 107 ? -16.898 -0.235 -3.470 1.00 89.44 107 PRO A CA 1
ATOM 859 C C . PRO A 1 107 ? -17.701 0.984 -2.995 1.00 89.44 107 PRO A C 1
ATOM 861 O O . PRO A 1 107 ? -18.914 1.040 -3.185 1.00 89.44 107 PRO A O 1
ATOM 864 N N . GLY A 1 108 ? -17.016 1.957 -2.387 1.00 86.94 108 GLY A N 1
ATOM 865 C CA . GLY A 1 108 ? -17.643 3.185 -1.880 1.00 86.94 108 GLY A CA 1
ATOM 866 C C . GLY A 1 108 ? -18.010 4.207 -2.960 1.00 86.94 108 GLY A C 1
ATOM 867 O O . GLY A 1 108 ? -18.736 5.148 -2.673 1.00 86.94 108 GLY A O 1
ATOM 868 N N . GLU A 1 109 ? -17.521 4.018 -4.183 1.00 88.62 109 GLU A N 1
ATOM 869 C CA . GLU A 1 109 ? -17.769 4.881 -5.336 1.00 88.62 109 GLU A CA 1
ATOM 870 C C . GLU A 1 109 ? -18.005 4.011 -6.572 1.00 88.62 109 GLU A C 1
ATOM 872 O O . GLU A 1 109 ? -17.446 2.911 -6.691 1.00 88.62 109 GLU A O 1
ATOM 877 N N . GLU A 1 110 ? -18.814 4.506 -7.506 1.00 92.62 110 GLU A N 1
ATOM 878 C CA . GLU A 1 110 ? -19.009 3.845 -8.793 1.00 92.62 110 GLU A CA 1
ATOM 879 C C . GLU A 1 110 ? -17.729 3.918 -9.636 1.00 92.62 110 GLU A C 1
ATOM 881 O O . GLU A 1 110 ? -17.000 4.913 -9.641 1.00 92.62 110 GLU A O 1
ATOM 886 N N . MET A 1 111 ? -17.439 2.844 -10.374 1.00 93.38 111 MET A N 1
ATOM 887 C CA . MET A 1 111 ? -16.319 2.850 -11.310 1.00 93.38 111 MET A CA 1
ATOM 888 C C . MET A 1 111 ? -16.614 3.854 -12.438 1.00 93.38 111 MET A C 1
ATOM 890 O O . MET A 1 111 ? -17.648 3.713 -13.091 1.00 93.38 111 MET A O 1
ATOM 894 N N . PRO A 1 112 ? -15.716 4.817 -12.730 1.00 95.50 112 PRO A N 1
ATOM 895 C CA . PRO A 1 112 ? -15.932 5.771 -13.814 1.00 95.50 112 PRO A CA 1
ATOM 896 C C . PRO A 1 112 ? -16.173 5.074 -15.157 1.00 95.50 112 PRO A C 1
ATOM 898 O O . PRO A 1 112 ? -15.469 4.116 -15.490 1.00 95.50 112 PRO A O 1
ATOM 901 N N . GLU A 1 113 ? -17.108 5.595 -15.959 1.00 97.44 113 GLU A N 1
ATOM 902 C CA . GLU A 1 113 ? -17.482 5.016 -17.261 1.00 97.44 113 GLU A CA 1
ATOM 903 C C . GLU A 1 113 ? -16.275 4.818 -18.193 1.00 97.44 113 GLU A C 1
ATOM 905 O O . GLU A 1 113 ? -16.193 3.839 -18.938 1.00 97.44 113 GLU A O 1
ATOM 910 N N . ASP A 1 114 ? -15.298 5.726 -18.130 1.00 97.81 114 ASP A N 1
ATOM 911 C CA . ASP A 1 114 ? -14.116 5.710 -18.985 1.00 97.81 114 ASP A CA 1
ATOM 912 C C . ASP A 1 114 ? -12.895 5.010 -18.364 1.00 97.81 114 ASP A C 1
ATOM 914 O O . ASP A 1 114 ? -11.823 5.021 -18.972 1.00 97.81 114 ASP A O 1
ATOM 918 N N . PHE A 1 115 ? -13.025 4.359 -17.201 1.00 96.69 115 PHE A N 1
ATOM 919 C CA . PHE A 1 115 ? -11.894 3.798 -16.449 1.00 96.69 115 PHE A CA 1
ATOM 920 C C . PHE A 1 115 ? -11.023 2.848 -17.290 1.00 96.69 115 PHE A C 1
ATOM 922 O O . PHE A 1 115 ? -9.801 3.004 -17.367 1.00 96.69 115 PHE A O 1
ATOM 929 N N . LEU A 1 116 ? -11.638 1.878 -17.974 1.00 97.44 116 LEU A N 1
ATOM 930 C CA . LEU A 1 116 ? -10.909 0.921 -18.817 1.00 97.44 116 LEU A CA 1
ATOM 931 C C . LEU A 1 116 ? -10.303 1.589 -20.058 1.00 97.44 116 LEU A C 1
ATOM 933 O O . LEU A 1 116 ? -9.175 1.276 -20.449 1.00 97.44 116 LEU A O 1
ATOM 937 N N . ALA A 1 117 ? -11.032 2.526 -20.670 1.00 98.44 117 ALA A N 1
ATOM 938 C CA . ALA A 1 117 ? -10.558 3.264 -21.836 1.00 98.44 117 ALA A CA 1
ATOM 939 C C . ALA A 1 117 ? -9.352 4.147 -21.482 1.00 98.44 117 ALA A C 1
ATOM 941 O O . ALA A 1 117 ? -8.372 4.182 -22.228 1.00 98.44 117 ALA A O 1
ATOM 942 N N . PHE A 1 118 ? -9.383 4.797 -20.319 1.00 98.06 118 PHE A N 1
ATOM 943 C CA . PHE A 1 118 ? -8.296 5.607 -19.783 1.00 98.06 118 PHE A CA 1
ATOM 944 C C . PHE A 1 118 ? -6.993 4.807 -19.667 1.00 98.06 118 PHE A C 1
ATOM 946 O O . PHE A 1 118 ? -5.961 5.222 -20.203 1.00 98.06 118 PHE A O 1
ATOM 953 N N . TRP A 1 119 ? -7.041 3.628 -19.039 1.00 98.00 119 TRP A N 1
ATOM 954 C CA . TRP A 1 119 ? -5.863 2.770 -18.887 1.00 98.00 119 TRP A CA 1
ATOM 955 C C . TRP A 1 119 ? -5.384 2.177 -20.209 1.00 98.00 119 TRP A C 1
ATOM 957 O O . TRP A 1 119 ? -4.186 2.220 -20.489 1.00 98.00 119 TRP A O 1
ATOM 967 N N . LYS A 1 120 ? -6.295 1.704 -21.070 1.00 98.19 120 LYS A N 1
ATOM 968 C CA . LYS A 1 120 ? -5.944 1.203 -22.409 1.00 98.19 120 LYS A CA 1
ATOM 969 C C . LYS A 1 120 ? -5.229 2.272 -23.238 1.00 98.19 120 LYS A C 1
ATOM 971 O O . LYS A 1 120 ? -4.201 1.997 -23.856 1.00 98.19 120 LYS A O 1
ATOM 976 N N . ASN A 1 121 ? -5.729 3.506 -23.209 1.00 98.06 121 ASN A N 1
ATOM 977 C CA . ASN A 1 121 ? -5.094 4.637 -23.880 1.00 98.06 121 ASN A CA 1
ATOM 978 C C . ASN A 1 121 ? -3.720 4.956 -23.276 1.00 98.06 121 ASN A C 1
ATOM 980 O O . ASN A 1 121 ? -2.780 5.224 -24.021 1.00 98.06 121 ASN A O 1
ATOM 984 N N . GLY A 1 122 ? -3.579 4.894 -21.948 1.00 97.56 122 GLY A N 1
ATOM 985 C CA . GLY A 1 122 ? -2.293 5.041 -21.261 1.00 97.56 122 GLY A CA 1
ATOM 986 C C . GLY A 1 122 ? -1.262 3.996 -21.696 1.00 97.56 122 GLY A C 1
ATOM 987 O O . GLY A 1 122 ? -0.139 4.360 -22.034 1.00 97.56 122 GLY A O 1
ATOM 988 N N . ILE A 1 123 ? -1.656 2.721 -21.767 1.00 97.81 123 ILE A N 1
ATOM 989 C CA . ILE A 1 123 ? -0.799 1.616 -22.228 1.00 97.81 123 ILE A CA 1
ATOM 990 C C . ILE A 1 123 ? -0.364 1.841 -23.680 1.00 97.81 123 ILE A C 1
ATOM 992 O O . ILE A 1 123 ? 0.820 1.741 -23.988 1.00 97.81 123 ILE A O 1
ATOM 996 N N . ASN A 1 124 ? -1.287 2.219 -24.569 1.00 97.56 124 ASN A N 1
ATOM 997 C CA . ASN A 1 124 ? -0.962 2.506 -25.970 1.00 97.56 124 ASN A CA 1
ATOM 998 C C . ASN A 1 124 ? 0.023 3.676 -26.112 1.00 97.56 124 ASN A C 1
ATOM 1000 O O . ASN A 1 124 ? 0.983 3.588 -26.881 1.00 97.56 124 ASN A O 1
ATOM 1004 N N . LYS A 1 125 ? -0.184 4.759 -25.350 1.00 96.94 125 LYS A N 1
ATOM 1005 C CA . LYS A 1 125 ? 0.748 5.895 -25.300 1.00 96.94 125 LYS A CA 1
ATOM 1006 C C . LYS A 1 125 ? 2.124 5.444 -24.810 1.00 96.94 125 LYS A C 1
ATOM 1008 O O . LYS A 1 125 ? 3.125 5.797 -25.423 1.00 96.94 125 LYS A O 1
ATOM 1013 N N . GLN A 1 126 ? 2.171 4.639 -23.748 1.00 96.50 126 GLN A N 1
ATOM 1014 C CA . GLN A 1 126 ? 3.417 4.141 -23.164 1.00 96.50 126 GLN A CA 1
ATOM 1015 C C . GLN A 1 126 ? 4.176 3.235 -24.143 1.00 96.50 126 GLN A C 1
ATOM 1017 O O . GLN A 1 126 ? 5.377 3.396 -24.318 1.00 96.50 126 GLN A O 1
ATOM 1022 N N . ASN A 1 127 ? 3.477 2.354 -24.859 1.00 94.62 127 ASN A N 1
ATOM 1023 C CA . ASN A 1 127 ? 4.067 1.499 -25.894 1.00 94.62 127 ASN A CA 1
ATOM 1024 C C . ASN A 1 127 ? 4.547 2.275 -27.130 1.00 94.62 127 ASN A C 1
ATOM 1026 O O . ASN A 1 127 ? 5.331 1.752 -27.915 1.00 94.62 127 ASN A O 1
ATOM 1030 N N . SER A 1 128 ? 4.088 3.517 -27.306 1.00 94.56 128 SER A N 1
ATOM 1031 C CA . SER A 1 128 ? 4.530 4.408 -28.384 1.00 94.56 128 SER A CA 1
ATOM 1032 C C . SER A 1 128 ? 5.767 5.237 -28.009 1.00 94.56 128 SER A C 1
ATOM 1034 O O . SER A 1 128 ? 6.284 5.982 -28.847 1.00 94.56 128 SER A O 1
ATOM 1036 N N . VAL A 1 129 ? 6.252 5.144 -26.763 1.00 94.19 129 VAL A N 1
ATOM 1037 C CA . VAL A 1 129 ? 7.489 5.806 -26.330 1.00 94.19 129 VAL A CA 1
ATOM 1038 C C . VAL A 1 129 ? 8.670 5.194 -27.084 1.00 94.19 129 VAL A C 1
ATOM 1040 O O . VAL A 1 129 ? 8.908 3.994 -27.029 1.00 94.19 129 VAL A O 1
ATOM 1043 N N . LYS A 1 130 ? 9.425 6.033 -27.805 1.00 91.06 130 LYS A N 1
ATOM 1044 C CA . LYS A 1 130 ? 10.536 5.581 -28.665 1.00 91.06 130 LYS A CA 1
ATOM 1045 C C . LYS A 1 130 ? 11.785 5.150 -27.893 1.00 91.06 130 LYS A C 1
ATOM 1047 O O . LYS A 1 130 ? 12.617 4.433 -28.441 1.00 91.06 130 LYS A O 1
ATOM 1052 N N . LEU A 1 131 ? 11.960 5.646 -26.668 1.00 93.56 131 LEU A N 1
ATOM 1053 C CA . LEU A 1 131 ? 13.093 5.263 -25.831 1.00 93.56 131 LEU A CA 1
ATOM 1054 C C . LEU A 1 131 ? 12.924 3.796 -25.400 1.00 93.56 131 LEU A C 1
ATOM 1056 O O . LEU A 1 131 ? 11.846 3.437 -24.930 1.00 93.56 131 LEU A O 1
ATOM 1060 N N . PRO A 1 132 ? 13.956 2.947 -25.536 1.00 93.75 132 PRO A N 1
ATOM 1061 C CA . PRO A 1 132 ? 13.852 1.552 -25.139 1.00 93.75 132 PRO A CA 1
ATOM 1062 C C . PRO A 1 132 ? 13.959 1.393 -23.619 1.00 93.75 132 PRO A C 1
ATOM 1064 O O . PRO A 1 132 ? 14.601 2.196 -22.931 1.00 93.75 132 PRO A O 1
ATOM 1067 N N . VAL A 1 133 ? 13.411 0.290 -23.106 1.00 95.62 133 VAL A N 1
ATOM 1068 C CA . VAL A 1 133 ? 13.778 -0.218 -21.780 1.00 95.62 133 VAL A CA 1
ATOM 1069 C C . VAL A 1 133 ? 15.255 -0.610 -21.802 1.00 95.62 133 VAL A C 1
ATOM 1071 O O . VAL A 1 133 ? 15.705 -1.329 -22.695 1.00 95.62 133 VAL A O 1
ATOM 1074 N N . ARG A 1 134 ? 16.024 -0.135 -20.820 1.00 97.06 134 ARG A N 1
ATOM 1075 C CA . ARG A 1 134 ? 17.457 -0.439 -20.694 1.00 97.06 134 ARG A CA 1
ATOM 1076 C C . ARG A 1 134 ? 17.701 -1.421 -19.560 1.00 97.06 134 ARG A C 1
ATOM 1078 O O . ARG A 1 134 ? 17.147 -1.259 -18.473 1.00 97.06 134 ARG A O 1
ATOM 1085 N N . LEU A 1 135 ? 18.568 -2.397 -19.818 1.00 96.88 135 LEU A N 1
ATOM 1086 C CA . LEU A 1 135 ? 19.071 -3.354 -18.838 1.00 96.88 135 LEU A CA 1
ATOM 1087 C C . LEU A 1 135 ? 20.580 -3.177 -18.716 1.00 96.88 135 LEU A C 1
ATOM 1089 O O . LEU A 1 135 ? 21.313 -3.383 -19.680 1.00 96.88 135 LEU A O 1
ATOM 1093 N N . GLU A 1 136 ? 21.040 -2.803 -17.530 1.00 97.69 136 GLU A N 1
ATOM 1094 C CA . GLU A 1 136 ? 22.457 -2.576 -17.249 1.00 97.69 136 GLU A CA 1
ATOM 1095 C C . GLU A 1 136 ? 22.879 -3.501 -16.113 1.00 97.69 136 GLU A C 1
ATOM 1097 O O . GLU A 1 136 ? 22.311 -3.433 -15.024 1.00 97.69 136 GLU A O 1
ATOM 1102 N N . GLU A 1 137 ? 23.837 -4.403 -16.353 1.00 97.44 137 GLU A N 1
ATOM 1103 C CA . GLU A 1 137 ? 24.349 -5.259 -15.278 1.00 97.44 137 GLU A CA 1
ATOM 1104 C C . GLU A 1 137 ? 24.993 -4.386 -14.195 1.00 97.44 137 GLU A C 1
ATOM 1106 O O . GLU A 1 137 ? 25.685 -3.413 -14.493 1.00 97.44 137 GLU A O 1
ATOM 1111 N N . ILE A 1 138 ? 24.789 -4.758 -12.932 1.00 96.56 138 ILE A N 1
ATOM 1112 C CA . ILE A 1 138 ? 25.474 -4.161 -11.788 1.00 96.56 138 ILE A CA 1
ATOM 1113 C C . ILE A 1 138 ? 26.402 -5.228 -11.201 1.00 96.56 138 ILE A C 1
ATOM 1115 O O . ILE A 1 138 ? 25.981 -5.995 -10.327 1.00 96.56 138 ILE A O 1
ATOM 1119 N N . PRO A 1 139 ? 27.675 -5.299 -11.647 1.00 95.75 139 PRO A N 1
ATOM 1120 C CA . PRO A 1 139 ? 28.597 -6.355 -11.236 1.00 95.75 139 PRO A CA 1
ATOM 1121 C C . PRO A 1 139 ? 28.798 -6.427 -9.721 1.00 95.75 139 PRO A C 1
ATOM 1123 O O . PRO A 1 139 ? 28.879 -7.519 -9.169 1.00 95.75 139 PRO A O 1
ATOM 1126 N N . SER A 1 140 ? 28.794 -5.277 -9.037 1.00 94.19 140 SER A N 1
ATOM 1127 C CA . SER A 1 140 ? 28.901 -5.194 -7.573 1.00 94.19 140 SER A CA 1
ATOM 1128 C C . SER A 1 140 ? 27.700 -5.796 -6.832 1.00 94.19 140 SER A C 1
ATOM 1130 O O . SER A 1 140 ? 27.802 -6.109 -5.649 1.00 94.19 140 SER A O 1
ATOM 1132 N N . GLN A 1 141 ? 26.564 -5.980 -7.513 1.00 94.94 141 GLN A N 1
ATOM 1133 C CA . GLN A 1 141 ? 25.375 -6.655 -6.993 1.00 94.94 141 GLN A CA 1
ATOM 1134 C C . GLN A 1 141 ? 25.234 -8.090 -7.533 1.00 94.94 141 GLN A C 1
ATOM 1136 O O . GLN A 1 141 ? 24.519 -8.897 -6.932 1.00 94.94 141 GLN A O 1
ATOM 1141 N N . SER A 1 142 ? 25.888 -8.444 -8.638 1.00 95.94 142 SER A N 1
ATOM 1142 C CA . SER A 1 142 ? 25.920 -9.811 -9.169 1.00 95.94 142 SER A CA 1
ATOM 1143 C C . SER A 1 142 ? 26.686 -10.771 -8.246 1.00 95.94 142 SER A C 1
ATOM 1145 O O . SER A 1 142 ? 27.514 -10.382 -7.429 1.00 95.94 142 SER A O 1
ATOM 1147 N N . THR A 1 143 ? 26.413 -12.070 -8.375 1.00 95.06 143 THR A N 1
ATOM 1148 C CA . THR A 1 143 ? 27.193 -13.133 -7.716 1.00 95.06 143 THR A CA 1
ATOM 1149 C C . THR A 1 143 ? 27.531 -14.237 -8.716 1.00 95.06 143 THR A C 1
ATOM 1151 O O . THR A 1 143 ? 27.057 -14.240 -9.854 1.00 95.06 143 THR A O 1
ATOM 1154 N N . ASN A 1 144 ? 28.280 -15.252 -8.280 1.00 93.31 144 ASN A N 1
ATOM 1155 C CA . ASN A 1 144 ? 28.518 -16.454 -9.085 1.00 93.31 144 ASN A CA 1
ATOM 1156 C C . ASN A 1 144 ? 27.231 -17.242 -9.395 1.00 93.31 144 ASN A C 1
ATOM 1158 O O . ASN A 1 144 ? 27.228 -18.074 -10.297 1.00 93.31 144 ASN A O 1
ATOM 1162 N N . SER A 1 145 ? 26.150 -17.021 -8.640 1.00 93.56 145 SER A N 1
ATOM 1163 C CA . SER A 1 145 ? 24.883 -17.753 -8.786 1.00 93.56 145 SER A CA 1
ATOM 1164 C C . SER A 1 145 ? 23.794 -16.978 -9.534 1.00 93.56 145 SER A C 1
ATOM 1166 O O . SER A 1 145 ? 22.860 -17.597 -10.040 1.00 93.56 145 SER A O 1
ATOM 1168 N N . MET A 1 146 ? 23.911 -15.649 -9.643 1.00 96.12 146 MET A N 1
ATOM 1169 C CA . MET A 1 146 ? 22.893 -14.789 -10.254 1.00 96.12 146 MET A CA 1
ATOM 1170 C C . MET A 1 146 ? 23.497 -13.516 -10.854 1.00 96.12 146 MET A C 1
ATOM 1172 O O . MET A 1 146 ? 24.466 -12.977 -10.316 1.00 96.12 146 MET A O 1
ATOM 1176 N N . THR A 1 147 ? 22.891 -13.013 -11.921 1.00 97.19 147 THR A N 1
ATOM 1177 C CA . THR A 1 147 ? 23.155 -11.687 -12.487 1.00 97.19 147 THR A CA 1
ATOM 1178 C C . THR A 1 147 ? 22.123 -10.701 -11.964 1.00 97.19 147 THR A C 1
ATOM 1180 O O . THR A 1 147 ? 20.934 -11.023 -11.956 1.00 97.19 147 THR A O 1
ATOM 1183 N N . ILE A 1 148 ? 22.559 -9.518 -11.534 1.00 97.88 148 ILE A N 1
ATOM 1184 C CA . ILE A 1 148 ? 21.665 -8.416 -11.164 1.00 97.88 148 ILE A CA 1
ATOM 1185 C C . ILE A 1 148 ? 21.800 -7.301 -12.196 1.00 97.88 148 ILE A C 1
ATOM 1187 O O . ILE A 1 148 ? 22.907 -6.853 -12.479 1.00 97.88 148 ILE A O 1
ATOM 1191 N N . PHE A 1 149 ? 20.671 -6.822 -12.703 1.00 97.50 149 PHE A N 1
ATOM 1192 C CA . PHE A 1 149 ? 20.585 -5.683 -13.604 1.00 97.50 149 PHE A CA 1
ATOM 1193 C C . PHE A 1 149 ? 19.780 -4.552 -12.969 1.00 97.50 149 PHE A C 1
ATOM 1195 O O . PHE A 1 149 ? 18.797 -4.797 -12.262 1.00 97.50 149 PHE A O 1
ATOM 1202 N N . ARG A 1 150 ? 20.156 -3.314 -13.288 1.00 97.62 150 ARG A N 1
ATOM 1203 C CA . ARG A 1 150 ? 19.258 -2.165 -13.235 1.00 97.62 150 ARG A CA 1
ATOM 1204 C C . ARG A 1 150 ? 18.384 -2.172 -14.477 1.00 97.62 150 ARG A C 1
ATOM 1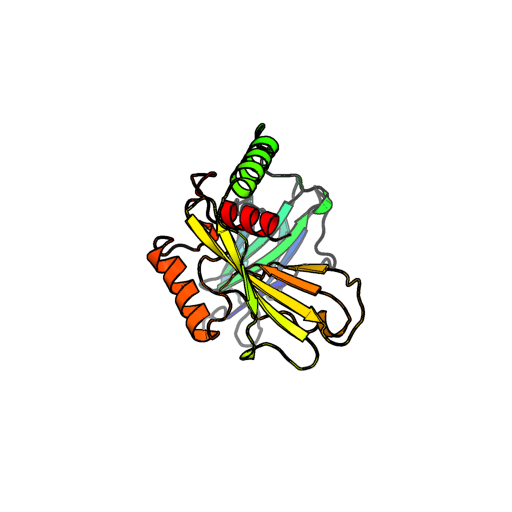206 O O . ARG A 1 150 ? 18.884 -2.194 -15.599 1.00 97.62 150 ARG A O 1
ATOM 1213 N N . VAL A 1 151 ? 17.082 -2.110 -14.252 1.00 97.62 151 VAL A N 1
ATOM 1214 C CA . VAL A 1 151 ? 16.073 -1.875 -15.281 1.00 97.62 151 VAL A CA 1
ATOM 1215 C C . VAL A 1 151 ? 15.758 -0.389 -15.285 1.00 97.62 151 VAL A C 1
ATOM 1217 O O . VAL A 1 151 ? 15.499 0.178 -14.226 1.00 97.62 151 VAL A O 1
ATOM 1220 N N . THR A 1 152 ? 15.781 0.240 -16.454 1.00 97.56 152 THR A N 1
ATOM 1221 C CA . THR A 1 152 ? 15.375 1.638 -16.640 1.00 97.56 152 THR A CA 1
ATOM 1222 C C . THR A 1 152 ? 14.272 1.695 -17.684 1.00 97.56 152 THR A C 1
ATOM 1224 O O . THR A 1 152 ? 14.504 1.347 -18.841 1.00 97.56 152 THR A O 1
ATOM 1227 N N . VAL A 1 153 ? 13.090 2.149 -17.281 1.00 97.44 153 VAL A N 1
ATOM 1228 C CA . VAL A 1 153 ? 11.898 2.240 -18.129 1.00 97.44 153 VAL A CA 1
ATOM 1229 C C . VAL A 1 153 ? 11.545 3.711 -18.337 1.00 97.44 153 VAL A C 1
ATOM 1231 O O . VAL A 1 153 ? 11.338 4.405 -17.342 1.00 97.44 153 VAL A O 1
ATOM 1234 N N . PRO A 1 154 ? 11.488 4.219 -19.576 1.00 96.50 154 PRO A N 1
ATOM 1235 C CA . PRO A 1 154 ? 11.055 5.590 -19.837 1.00 96.50 154 PRO A CA 1
ATOM 1236 C C . PRO A 1 154 ? 9.553 5.750 -19.589 1.00 96.50 154 PRO A C 1
ATOM 1238 O O . PRO A 1 154 ? 8.788 4.812 -19.804 1.00 96.50 154 PRO A O 1
ATOM 1241 N N . THR A 1 155 ? 9.117 6.933 -19.168 1.00 94.44 155 THR A N 1
ATOM 1242 C CA . THR A 1 155 ? 7.703 7.248 -18.910 1.00 94.44 155 THR A CA 1
ATOM 1243 C C . THR A 1 155 ? 7.180 8.384 -19.785 1.00 94.44 155 THR A C 1
ATOM 1245 O O . THR A 1 155 ? 7.938 9.109 -20.427 1.00 94.44 155 THR A O 1
ATOM 1248 N N . LEU A 1 156 ? 5.852 8.540 -19.819 1.00 92.06 156 LEU A N 1
ATOM 1249 C CA . LEU A 1 156 ? 5.146 9.541 -20.635 1.00 92.06 156 LEU A CA 1
ATOM 1250 C C . LEU A 1 156 ? 5.519 11.004 -20.338 1.00 92.06 156 LEU A C 1
ATOM 1252 O O . LEU A 1 156 ? 5.289 11.874 -21.171 1.00 92.06 156 LEU A O 1
ATOM 1256 N N . ASP A 1 157 ? 6.067 11.278 -19.160 1.00 87.94 157 ASP A N 1
ATOM 1257 C CA . ASP A 1 157 ? 6.526 12.590 -18.692 1.00 87.94 157 ASP A CA 1
ATOM 1258 C C . ASP A 1 157 ? 8.017 12.847 -18.975 1.00 87.94 157 ASP A C 1
ATOM 1260 O O . ASP A 1 157 ? 8.592 13.783 -18.424 1.00 87.94 157 ASP A O 1
ATOM 1264 N N . ASN A 1 158 ? 8.646 12.044 -19.843 1.00 89.38 158 ASN A N 1
ATOM 1265 C CA . ASN A 1 158 ? 10.088 12.072 -20.119 1.00 89.38 158 ASN A CA 1
ATOM 1266 C C . ASN A 1 158 ? 10.961 11.827 -18.873 1.00 89.38 158 ASN A C 1
ATOM 1268 O O . ASN A 1 158 ? 12.141 12.180 -18.861 1.00 89.38 158 ASN A O 1
ATOM 1272 N N . GLU A 1 159 ? 10.400 11.211 -17.833 1.00 92.88 159 GLU A N 1
ATOM 1273 C CA . GLU A 1 159 ? 11.165 10.660 -16.722 1.00 92.88 159 GLU A CA 1
ATOM 1274 C C . GLU A 1 159 ? 11.489 9.176 -16.965 1.00 92.88 159 GLU A C 1
ATOM 1276 O O . GLU A 1 159 ? 11.251 8.603 -18.034 1.00 92.88 159 GLU A O 1
ATOM 1281 N N . PHE A 1 160 ? 12.049 8.544 -15.936 1.00 95.75 160 PHE A N 1
ATOM 1282 C CA . PHE A 1 160 ? 12.285 7.113 -15.901 1.00 95.75 160 PHE A CA 1
ATOM 1283 C C . PHE A 1 160 ? 11.704 6.507 -14.629 1.00 95.75 160 PHE A C 1
ATOM 1285 O O . PHE A 1 160 ? 11.538 7.184 -13.612 1.00 95.75 160 PHE A O 1
ATOM 1292 N N . ARG A 1 161 ? 11.437 5.207 -14.668 1.00 95.69 161 ARG A N 1
ATOM 1293 C CA . ARG A 1 161 ? 11.248 4.362 -13.490 1.00 95.69 161 ARG A CA 1
ATOM 1294 C C . ARG A 1 161 ? 12.311 3.287 -13.488 1.00 95.69 161 ARG A C 1
ATOM 1296 O O . ARG A 1 161 ? 12.682 2.756 -14.536 1.00 95.69 161 ARG A O 1
ATOM 1303 N N . TYR A 1 162 ? 12.809 2.995 -12.298 1.00 96.44 162 TYR A N 1
ATOM 1304 C CA . TYR A 1 162 ? 13.955 2.122 -12.116 1.00 96.44 162 TYR A CA 1
ATOM 1305 C C . TYR A 1 162 ? 13.554 0.862 -11.365 1.00 96.44 162 TYR A C 1
ATOM 1307 O O . TYR A 1 162 ? 12.699 0.889 -10.481 1.00 96.44 162 TYR A O 1
ATOM 1315 N N . GLY A 1 163 ? 14.200 -0.247 -11.692 1.00 96.31 163 GLY A N 1
ATOM 1316 C CA . GLY A 1 163 ? 13.955 -1.528 -11.052 1.00 96.31 163 GLY A CA 1
ATOM 1317 C C . GLY A 1 163 ? 15.186 -2.411 -11.010 1.00 96.31 163 GLY A C 1
ATOM 1318 O O . GLY A 1 163 ? 16.240 -2.087 -11.556 1.00 96.31 163 GLY A O 1
ATOM 1319 N N . TRP A 1 164 ? 15.029 -3.548 -10.354 1.00 97.31 164 TRP A N 1
ATOM 1320 C CA . TRP A 1 164 ? 16.006 -4.619 -10.289 1.00 97.31 164 TRP A CA 1
ATOM 1321 C C . TRP A 1 164 ? 15.510 -5.807 -11.098 1.00 97.31 164 TRP A C 1
ATOM 1323 O O . TRP A 1 164 ? 14.397 -6.273 -10.868 1.00 97.31 164 TRP A O 1
ATOM 1333 N N . LEU A 1 165 ? 16.349 -6.350 -11.973 1.00 97.69 165 LEU A N 1
ATOM 1334 C CA . LEU A 1 165 ? 16.125 -7.654 -12.587 1.00 97.69 165 LEU A CA 1
ATOM 1335 C C . LEU A 1 165 ? 17.202 -8.616 -12.091 1.00 97.69 165 LEU A C 1
ATOM 1337 O O . LEU A 1 165 ? 18.393 -8.365 -12.253 1.00 97.69 165 LEU A O 1
ATOM 1341 N N . ALA A 1 166 ? 16.787 -9.716 -11.477 1.00 97.38 166 ALA A N 1
ATOM 1342 C CA . ALA A 1 166 ? 17.675 -10.736 -10.947 1.00 97.38 166 ALA A CA 1
ATOM 1343 C C . ALA A 1 166 ? 17.462 -12.060 -11.690 1.00 97.38 166 ALA A C 1
ATOM 1345 O O . ALA A 1 166 ? 16.363 -12.616 -11.679 1.00 97.38 166 ALA A O 1
ATOM 1346 N N . VAL A 1 167 ? 18.518 -12.565 -12.330 1.00 96.88 167 VAL A N 1
ATOM 1347 C CA . VAL A 1 167 ? 18.471 -13.732 -13.226 1.00 96.88 167 VAL A CA 1
ATOM 1348 C C . VAL A 1 167 ? 19.425 -14.820 -12.724 1.00 96.88 167 VAL A C 1
ATOM 1350 O O . VAL A 1 167 ? 20.593 -14.518 -12.468 1.00 96.88 167 VAL A O 1
ATOM 1353 N N . PRO A 1 168 ? 18.998 -16.087 -12.584 1.00 96.75 168 PRO A N 1
ATOM 1354 C CA . PRO A 1 168 ? 19.914 -17.156 -12.193 1.00 96.75 168 PRO A CA 1
ATOM 1355 C C . PRO A 1 168 ? 20.969 -17.474 -13.271 1.00 96.75 168 PRO A C 1
ATOM 1357 O O . PRO A 1 168 ? 20.635 -17.576 -14.446 1.00 96.75 168 PRO A O 1
ATOM 1360 N N . LYS A 1 169 ? 22.237 -17.690 -12.875 1.00 93.75 169 LYS A N 1
ATOM 1361 C CA . LYS A 1 169 ? 23.354 -18.011 -13.801 1.00 93.75 169 LYS A CA 1
ATOM 1362 C C . LYS A 1 169 ? 23.580 -19.509 -14.019 1.00 93.75 169 LYS A C 1
ATOM 1364 O O . LYS A 1 169 ? 23.935 -19.931 -15.111 1.00 93.75 169 LYS A O 1
ATOM 1369 N N . LYS A 1 170 ? 23.455 -20.313 -12.958 1.00 85.88 170 LYS A N 1
ATOM 1370 C CA . LYS A 1 170 ? 23.924 -21.716 -12.933 1.00 85.88 170 LYS A CA 1
ATOM 1371 C C . LYS A 1 170 ? 22.837 -22.761 -13.179 1.00 85.88 170 LYS A C 1
ATOM 1373 O O . LYS A 1 170 ? 23.098 -23.953 -13.067 1.00 85.88 170 LYS A O 1
ATOM 1378 N N . MET A 1 171 ? 21.620 -22.328 -13.473 1.00 86.62 171 MET A N 1
ATOM 1379 C CA . MET A 1 171 ? 20.502 -23.220 -13.758 1.00 86.62 171 MET A CA 1
ATOM 1380 C C . MET A 1 171 ? 20.149 -23.119 -15.238 1.00 86.62 171 MET A C 1
ATOM 1382 O O . MET A 1 171 ? 20.379 -22.087 -15.866 1.00 86.62 171 MET A O 1
ATOM 1386 N N . LYS A 1 172 ? 19.611 -24.197 -15.806 1.00 88.06 172 LYS A N 1
ATOM 1387 C CA . LYS A 1 172 ? 19.030 -24.157 -17.147 1.00 88.06 172 LYS A CA 1
ATOM 1388 C C . LYS A 1 172 ? 17.564 -23.757 -17.014 1.00 88.06 172 LYS A C 1
ATOM 1390 O O . LYS A 1 172 ? 16.862 -24.309 -16.172 1.00 88.06 172 LYS A O 1
ATOM 1395 N N . GLY A 1 173 ? 17.146 -22.775 -17.806 1.00 89.19 173 GLY A N 1
ATOM 1396 C CA . GLY A 1 173 ? 15.747 -22.373 -17.902 1.00 89.19 173 GLY A CA 1
ATOM 1397 C C . GLY A 1 173 ? 14.902 -23.349 -18.742 1.00 89.19 173 GLY A C 1
ATOM 1398 O O . GLY A 1 173 ? 15.406 -24.403 -19.142 1.00 89.19 173 GLY A O 1
ATOM 1399 N N . PRO A 1 174 ? 13.644 -22.985 -19.057 1.00 91.94 174 PRO A N 1
ATOM 1400 C CA . PRO A 1 174 ? 13.004 -21.703 -18.741 1.00 91.94 174 PRO A CA 1
ATOM 1401 C C . PRO A 1 174 ? 12.767 -21.518 -17.236 1.00 91.94 174 PRO A C 1
ATOM 1403 O O . PRO A 1 174 ? 12.535 -22.481 -16.510 1.00 91.94 174 PRO A O 1
ATOM 1406 N N . PHE A 1 175 ? 12.842 -2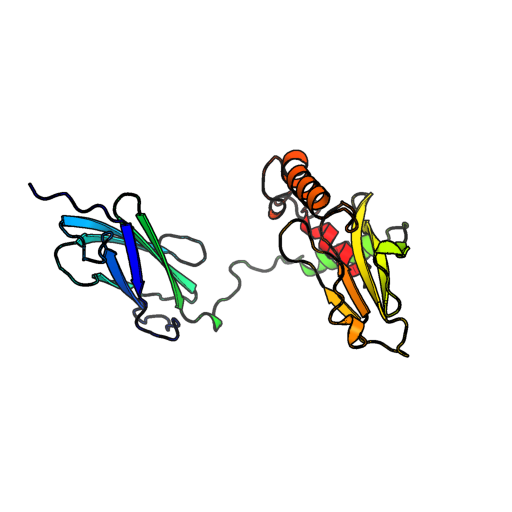0.272 -16.767 1.00 94.38 175 PHE A N 1
ATOM 1407 C CA . PHE A 1 175 ? 12.564 -19.925 -15.373 1.00 94.38 175 PHE A CA 1
ATOM 1408 C C . PHE A 1 175 ? 11.175 -19.298 -15.250 1.00 94.38 175 PHE A C 1
ATOM 1410 O O . PHE A 1 175 ? 10.830 -18.466 -16.092 1.00 94.38 175 PHE A O 1
ATOM 1417 N N . PRO A 1 176 ? 10.399 -19.602 -14.195 1.00 96.00 176 PRO A N 1
ATOM 1418 C CA . PRO A 1 176 ? 9.282 -18.744 -13.826 1.00 96.00 176 PRO A CA 1
ATOM 1419 C C . PRO A 1 176 ? 9.777 -17.318 -13.550 1.00 96.00 176 PRO A C 1
ATOM 1421 O O . PRO A 1 176 ? 10.862 -17.124 -12.989 1.00 96.00 176 PRO A O 1
ATOM 1424 N N . ALA A 1 177 ? 8.962 -16.330 -13.917 1.00 96.06 177 ALA A N 1
ATOM 1425 C CA . ALA A 1 177 ? 9.190 -14.928 -13.595 1.00 96.06 177 ALA A CA 1
ATOM 1426 C C . ALA A 1 177 ? 8.286 -14.497 -12.433 1.00 96.06 177 ALA A C 1
ATOM 1428 O O . ALA A 1 177 ? 7.099 -14.817 -12.402 1.00 96.06 177 ALA A O 1
ATOM 1429 N N . LEU A 1 178 ? 8.850 -13.760 -11.480 1.00 96.81 178 LEU A N 1
ATOM 1430 C CA . LEU A 1 178 ? 8.126 -13.099 -10.402 1.00 96.81 178 LEU A CA 1
ATOM 1431 C C . LEU A 1 178 ? 8.282 -11.589 -10.563 1.00 96.81 178 LEU A C 1
ATOM 1433 O O . LEU A 1 178 ? 9.395 -11.069 -10.484 1.00 96.81 178 LEU A O 1
ATOM 1437 N N . ILE A 1 179 ? 7.161 -10.899 -10.752 1.00 95.94 179 ILE A N 1
ATOM 1438 C CA . ILE A 1 179 ? 7.108 -9.439 -10.834 1.00 95.94 179 ILE A CA 1
ATOM 1439 C C . ILE A 1 179 ? 6.686 -8.903 -9.469 1.00 95.94 179 ILE A C 1
ATOM 1441 O O . ILE A 1 179 ? 5.722 -9.383 -8.872 1.00 95.94 179 ILE A O 1
ATOM 1445 N N . MET A 1 180 ? 7.432 -7.932 -8.954 1.00 95.31 180 MET A N 1
ATOM 1446 C CA . MET A 1 180 ? 7.227 -7.345 -7.636 1.00 95.31 180 MET A CA 1
ATOM 1447 C C . MET A 1 180 ? 7.250 -5.821 -7.712 1.00 95.31 180 MET A C 1
ATOM 1449 O O . MET A 1 180 ? 7.966 -5.223 -8.515 1.00 95.31 180 MET A O 1
ATOM 1453 N N . VAL A 1 181 ? 6.515 -5.198 -6.800 1.00 93.62 181 VAL A N 1
ATOM 1454 C CA . VAL A 1 181 ? 6.583 -3.765 -6.509 1.00 93.62 181 VAL A CA 1
ATOM 1455 C C . VAL A 1 181 ? 6.907 -3.642 -5.017 1.00 93.62 181 VAL A C 1
ATOM 1457 O O . VAL A 1 181 ? 6.344 -4.402 -4.221 1.00 93.62 181 VAL A O 1
ATOM 1460 N N . PRO A 1 182 ? 7.852 -2.778 -4.606 1.00 92.00 182 PRO A N 1
ATOM 1461 C CA . PRO A 1 182 ? 8.186 -2.625 -3.196 1.00 92.00 182 PRO A CA 1
ATOM 1462 C C . PRO A 1 182 ? 7.015 -2.017 -2.408 1.00 92.00 182 PRO A C 1
ATOM 1464 O O . PRO A 1 182 ? 6.169 -1.317 -2.962 1.00 92.00 182 PRO A O 1
ATOM 1467 N N . GLY A 1 183 ? 6.999 -2.255 -1.092 1.00 91.62 183 GLY A N 1
ATOM 1468 C CA . GLY A 1 183 ? 6.110 -1.530 -0.182 1.00 91.62 183 GLY A CA 1
ATOM 1469 C C . GLY A 1 183 ? 6.418 -0.028 -0.146 1.00 91.62 183 GLY A C 1
ATOM 1470 O O . GLY A 1 183 ? 7.455 0.420 -0.640 1.00 91.62 183 GLY A O 1
ATOM 1471 N N . ALA A 1 184 ? 5.516 0.744 0.463 1.00 92.06 184 ALA A N 1
ATOM 1472 C CA . ALA A 1 184 ? 5.651 2.193 0.591 1.00 92.06 184 ALA A CA 1
ATOM 1473 C C . ALA A 1 184 ? 6.992 2.606 1.232 1.00 92.06 184 ALA A C 1
ATOM 1475 O O . ALA A 1 184 ? 7.394 2.053 2.256 1.00 92.06 184 ALA A O 1
ATOM 1476 N N . GLY A 1 185 ? 7.652 3.608 0.645 1.00 91.38 185 GLY A N 1
ATOM 1477 C CA . GLY A 1 185 ? 8.922 4.163 1.122 1.00 91.38 185 GLY A CA 1
ATOM 1478 C C . GLY A 1 185 ? 9.971 4.250 0.015 1.00 91.38 185 GLY A C 1
ATOM 1479 O O . GLY A 1 185 ? 9.647 4.151 -1.164 1.00 91.38 185 GLY A O 1
ATOM 1480 N N . ALA A 1 186 ? 11.243 4.388 0.392 1.00 91.25 186 ALA A N 1
ATOM 1481 C CA . ALA A 1 186 ? 12.350 4.643 -0.538 1.00 91.25 186 ALA A CA 1
ATOM 1482 C C . ALA A 1 186 ? 12.656 3.504 -1.543 1.00 91.25 186 ALA A C 1
ATOM 1484 O O . ALA A 1 186 ? 13.535 3.625 -2.394 1.00 91.25 186 ALA A O 1
ATOM 1485 N N . GLY A 1 187 ? 11.958 2.370 -1.454 1.00 88.88 187 GLY A N 1
ATOM 1486 C CA . GLY A 1 187 ? 12.250 1.164 -2.223 1.00 88.88 187 GLY A CA 1
ATOM 1487 C C . GLY A 1 187 ? 13.384 0.324 -1.627 1.00 88.88 187 GLY A C 1
ATOM 1488 O O . GLY A 1 187 ? 14.136 0.745 -0.746 1.00 88.88 187 GLY A O 1
ATOM 1489 N N . SER A 1 188 ? 13.519 -0.906 -2.111 1.00 87.88 188 SER A N 1
ATOM 1490 C CA . SER A 1 188 ? 14.403 -1.930 -1.540 1.00 87.88 188 SER A CA 1
ATOM 1491 C C . SER A 1 188 ? 15.477 -2.404 -2.531 1.00 87.88 188 SER A C 1
ATOM 1493 O O . SER A 1 188 ? 15.531 -1.979 -3.686 1.00 87.88 188 SER A O 1
ATOM 1495 N N . GLY A 1 189 ? 16.413 -3.225 -2.044 1.00 90.75 189 GLY A N 1
ATOM 1496 C CA . GLY A 1 189 ? 17.428 -3.875 -2.883 1.00 90.75 189 GLY A CA 1
ATOM 1497 C C . GLY A 1 189 ? 16.871 -5.066 -3.681 1.00 90.75 189 GLY A C 1
ATOM 1498 O O . GLY A 1 189 ? 15.717 -5.447 -3.489 1.00 90.75 189 GLY A O 1
ATOM 1499 N N . PRO A 1 190 ? 17.682 -5.698 -4.547 1.00 92.38 190 PRO A N 1
ATOM 1500 C CA . PRO A 1 190 ? 17.231 -6.819 -5.368 1.00 92.38 190 PRO A CA 1
ATOM 1501 C C . PRO A 1 190 ? 16.795 -8.019 -4.512 1.00 92.38 190 PRO A C 1
ATOM 1503 O O . PRO A 1 190 ? 17.449 -8.379 -3.529 1.00 92.38 190 PRO A O 1
ATOM 1506 N N . VAL A 1 191 ? 15.719 -8.695 -4.920 1.00 93.00 191 VAL A N 1
ATOM 1507 C CA . VAL A 1 191 ? 15.212 -9.896 -4.239 1.00 93.00 191 VAL A CA 1
ATOM 1508 C C . VAL A 1 191 ? 16.003 -11.123 -4.686 1.00 93.00 191 VAL A C 1
ATOM 1510 O O . VAL A 1 191 ? 15.893 -11.576 -5.820 1.00 93.00 191 VAL A O 1
ATOM 1513 N N . ARG A 1 192 ? 16.789 -11.701 -3.771 1.00 94.94 192 ARG A N 1
ATOM 1514 C CA . ARG A 1 192 ? 17.707 -12.819 -4.072 1.00 94.94 192 ARG A CA 1
ATOM 1515 C C . ARG A 1 192 ? 17.163 -14.199 -3.694 1.00 94.94 192 ARG A C 1
ATOM 1517 O O . ARG A 1 192 ? 17.523 -15.199 -4.306 1.00 94.94 192 ARG A O 1
ATOM 1524 N N . SER A 1 193 ? 16.281 -14.262 -2.697 1.00 93.50 193 SER A N 1
ATOM 1525 C CA . SER A 1 193 ? 15.821 -15.514 -2.067 1.00 93.50 193 SER A CA 1
ATOM 1526 C C . SER A 1 193 ? 14.960 -16.411 -2.965 1.00 93.50 193 SER A C 1
ATOM 1528 O O . SER A 1 193 ? 14.838 -17.611 -2.705 1.00 93.50 193 SER A O 1
ATOM 1530 N N . LYS A 1 194 ? 14.333 -15.833 -3.995 1.00 93.38 194 LYS A N 1
ATOM 1531 C CA . LYS A 1 194 ? 13.568 -16.553 -5.026 1.00 93.38 194 LYS A CA 1
ATOM 1532 C C . LYS A 1 194 ? 14.464 -16.964 -6.197 1.00 93.38 194 LYS A C 1
ATOM 1534 O O . LYS A 1 194 ? 14.310 -18.052 -6.740 1.00 93.38 194 LYS A O 1
ATOM 1539 N N . VAL A 1 195 ? 15.465 -16.144 -6.513 1.00 93.81 195 VAL A N 1
ATOM 1540 C CA . VAL A 1 195 ? 16.434 -16.389 -7.591 1.00 93.81 195 VAL A CA 1
ATOM 1541 C C . VAL A 1 195 ? 17.267 -17.631 -7.325 1.00 93.81 195 VAL A C 1
ATOM 1543 O O . VAL A 1 195 ? 17.455 -18.452 -8.220 1.00 93.81 195 VAL A O 1
ATOM 1546 N N . SER A 1 196 ? 17.673 -17.843 -6.071 1.00 89.69 196 SER A N 1
ATOM 1547 C CA . SER A 1 196 ? 18.365 -19.068 -5.653 1.00 89.69 196 SER A CA 1
ATOM 1548 C C . SER A 1 196 ? 17.533 -20.348 -5.820 1.00 89.69 196 SER A C 1
ATOM 1550 O O . SER A 1 196 ? 18.096 -21.435 -5.755 1.00 89.69 196 SER A O 1
ATOM 1552 N N . ARG A 1 197 ? 16.219 -20.236 -6.060 1.00 91.06 197 ARG A N 1
ATOM 1553 C CA . ARG A 1 197 ? 15.293 -21.355 -6.305 1.00 91.06 197 ARG A CA 1
ATOM 1554 C C . ARG A 1 197 ? 14.847 -21.456 -7.768 1.00 91.06 197 ARG A C 1
ATOM 1556 O O . ARG A 1 197 ? 13.849 -22.107 -8.052 1.00 91.06 197 ARG A O 1
ATOM 1563 N N . GLY A 1 198 ? 15.548 -20.791 -8.688 1.00 94.50 198 GLY A N 1
ATOM 1564 C CA . GLY A 1 198 ? 15.262 -20.877 -10.122 1.00 94.50 198 GLY A CA 1
ATOM 1565 C C . GLY A 1 198 ? 14.174 -19.929 -10.613 1.00 94.50 198 GLY A C 1
ATOM 1566 O O . GLY A 1 198 ? 13.513 -20.237 -11.591 1.00 94.50 198 GLY A O 1
ATOM 15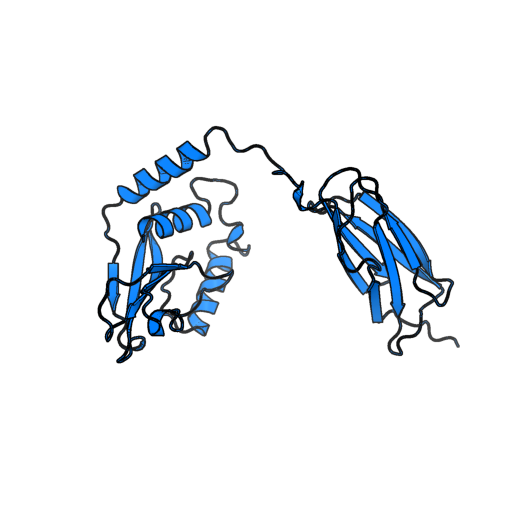67 N N . THR A 1 199 ? 13.961 -18.788 -9.954 1.00 96.69 199 THR A N 1
ATOM 1568 C CA . THR A 1 199 ? 12.989 -17.764 -10.385 1.00 96.69 199 THR A CA 1
ATOM 1569 C C . THR A 1 199 ? 13.704 -16.512 -10.892 1.00 96.69 199 THR A C 1
ATOM 1571 O O . THR A 1 199 ? 14.580 -15.987 -10.211 1.00 96.69 199 THR A O 1
ATOM 1574 N N . VAL A 1 200 ? 13.321 -15.988 -12.054 1.00 97.38 200 VAL A N 1
ATOM 1575 C CA . VAL A 1 200 ? 13.719 -14.632 -12.467 1.00 97.38 200 VAL A CA 1
ATOM 1576 C C . VAL A 1 200 ? 12.865 -13.637 -11.694 1.00 97.38 200 VAL A C 1
ATOM 1578 O O . VAL A 1 200 ? 11.648 -13.782 -11.660 1.00 97.38 200 VAL A O 1
ATOM 1581 N N . VAL A 1 201 ? 13.472 -12.637 -11.060 1.00 97.69 201 VAL A N 1
ATOM 1582 C CA . VAL A 1 201 ? 12.716 -11.637 -10.291 1.00 97.69 201 VAL A CA 1
ATOM 1583 C C . VAL A 1 201 ? 12.901 -10.258 -10.896 1.00 97.69 201 VAL A C 1
ATOM 1585 O O . VAL A 1 201 ? 14.019 -9.750 -10.925 1.00 97.69 201 VAL A O 1
ATOM 1588 N N . LEU A 1 202 ? 11.800 -9.651 -11.330 1.00 97.44 202 LEU A N 1
ATOM 1589 C CA . LEU A 1 202 ? 11.722 -8.247 -11.716 1.00 97.44 202 LEU A CA 1
ATOM 1590 C C . LEU A 1 202 ? 11.054 -7.474 -10.578 1.00 97.44 202 LEU A C 1
ATOM 1592 O O . LEU A 1 202 ? 9.893 -7.713 -10.268 1.00 97.44 202 LEU A O 1
ATOM 1596 N N . MET A 1 203 ? 11.766 -6.540 -9.955 1.00 96.50 203 MET A N 1
ATOM 1597 C CA . MET A 1 203 ? 11.200 -5.628 -8.964 1.00 96.50 203 MET A CA 1
ATOM 1598 C C . MET A 1 203 ? 11.287 -4.191 -9.464 1.00 96.50 203 MET A C 1
ATOM 1600 O O . MET A 1 203 ? 12.372 -3.615 -9.491 1.00 96.50 203 MET A O 1
ATOM 1604 N N . MET A 1 204 ? 10.153 -3.601 -9.822 1.00 96.38 204 MET A N 1
ATOM 1605 C CA . MET A 1 204 ? 10.082 -2.229 -10.324 1.00 96.38 204 MET A CA 1
ATOM 1606 C C . MET A 1 204 ? 9.716 -1.261 -9.198 1.00 96.38 204 MET A C 1
ATOM 1608 O O . MET A 1 204 ? 8.717 -1.455 -8.509 1.00 96.38 204 MET A O 1
ATOM 1612 N N . ASN A 1 205 ? 10.524 -0.216 -9.003 1.00 93.44 205 ASN A N 1
ATOM 1613 C CA . ASN A 1 205 ? 10.214 0.874 -8.083 1.00 93.44 205 ASN A CA 1
ATOM 1614 C C . ASN A 1 205 ? 9.309 1.914 -8.769 1.00 93.44 205 ASN A C 1
ATOM 1616 O O . ASN A 1 205 ? 9.267 2.019 -9.995 1.00 93.44 205 ASN A O 1
ATOM 1620 N N . VAL A 1 206 ? 8.593 2.705 -7.972 1.00 93.25 206 VAL A N 1
ATOM 1621 C CA . VAL A 1 206 ? 7.634 3.711 -8.460 1.00 93.25 206 VAL A CA 1
ATOM 1622 C C . VAL A 1 206 ? 8.224 5.118 -8.550 1.00 93.25 206 VAL A C 1
ATOM 1624 O O . VAL A 1 206 ? 7.542 6.026 -9.018 1.00 93.25 206 VAL A O 1
ATOM 1627 N N . PHE A 1 207 ? 9.468 5.307 -8.109 1.00 94.25 207 PHE A N 1
ATOM 1628 C CA . PHE A 1 207 ? 10.120 6.612 -8.038 1.00 94.25 207 PHE A CA 1
ATOM 1629 C C . PHE A 1 207 ? 11.063 6.891 -9.220 1.00 94.25 207 PHE A C 1
ATOM 1631 O O . PHE A 1 207 ? 11.623 5.953 -9.796 1.00 94.25 207 PHE A O 1
ATOM 1638 N N . PRO A 1 208 ? 11.290 8.178 -9.549 1.00 93.75 208 PRO A N 1
ATOM 1639 C CA . PRO A 1 208 ? 12.163 8.603 -10.641 1.00 93.75 208 PRO A CA 1
ATOM 1640 C C . PRO A 1 208 ? 13.652 8.702 -10.270 1.00 93.75 208 PRO A C 1
ATOM 1642 O O . PRO A 1 208 ? 14.392 9.444 -10.913 1.00 93.75 208 PRO A O 1
ATOM 1645 N N . TYR A 1 209 ? 14.119 7.963 -9.260 1.00 93.25 209 TYR A N 1
ATOM 1646 C CA . TYR A 1 209 ? 15.541 7.879 -8.909 1.00 93.25 209 TYR A CA 1
ATOM 1647 C C . TYR A 1 209 ? 16.073 6.442 -9.048 1.00 93.25 209 TYR A C 1
ATOM 1649 O O . TYR A 1 209 ? 15.314 5.486 -8.847 1.00 93.25 209 TYR A O 1
ATOM 1657 N N . PRO A 1 210 ? 17.367 6.261 -9.381 1.00 92.06 210 PRO A N 1
ATOM 1658 C CA . PRO A 1 210 ? 17.962 4.940 -9.549 1.00 92.06 210 PRO A CA 1
ATOM 1659 C C . PRO A 1 210 ? 17.855 4.073 -8.292 1.00 92.06 210 PRO A C 1
ATOM 1661 O O . PRO A 1 210 ? 18.009 4.539 -7.162 1.00 92.06 210 PRO A O 1
ATOM 1664 N N . VAL A 1 211 ? 17.613 2.777 -8.486 1.00 90.00 211 VAL A N 1
ATOM 1665 C CA . VAL A 1 211 ? 17.467 1.831 -7.370 1.00 90.00 211 VAL A CA 1
ATOM 1666 C C . VAL A 1 211 ? 18.802 1.433 -6.741 1.00 90.00 211 VAL A C 1
ATOM 1668 O O . VAL A 1 211 ? 18.838 1.042 -5.577 1.00 90.00 211 VAL A O 1
ATOM 1671 N N . ASP A 1 212 ? 19.905 1.559 -7.473 1.00 89.38 212 ASP A N 1
ATOM 1672 C CA . ASP A 1 212 ? 21.249 1.117 -7.093 1.00 89.38 212 ASP A CA 1
ATOM 1673 C C . ASP A 1 212 ? 22.020 2.094 -6.202 1.00 89.38 212 ASP A C 1
ATOM 1675 O O . ASP A 1 212 ? 23.178 1.857 -5.863 1.00 89.38 212 ASP A O 1
ATOM 1679 N N . LEU A 1 213 ? 21.346 3.145 -5.738 1.00 88.50 213 LEU A N 1
ATOM 1680 C CA . LEU A 1 213 ? 21.851 4.029 -4.698 1.00 88.50 213 LEU A CA 1
ATOM 1681 C C . LEU A 1 213 ? 22.060 3.272 -3.378 1.00 88.50 213 LEU A C 1
ATOM 1683 O O . LEU A 1 213 ? 21.297 2.356 -3.033 1.00 88.50 213 LEU A O 1
ATOM 1687 N N . ASN A 1 214 ? 23.065 3.711 -2.612 1.00 89.62 214 ASN A N 1
ATOM 1688 C CA . ASN A 1 214 ? 23.243 3.307 -1.218 1.00 89.62 214 ASN A CA 1
ATOM 1689 C C . ASN A 1 214 ? 21.928 3.544 -0.440 1.00 89.62 214 ASN A C 1
ATOM 1691 O O . ASN A 1 214 ? 21.283 4.564 -0.683 1.00 89.62 214 ASN A O 1
ATOM 1695 N N . PRO A 1 215 ? 21.521 2.651 0.485 1.00 90.25 215 PRO A N 1
ATOM 1696 C CA . PRO A 1 215 ? 20.266 2.795 1.223 1.00 90.25 215 PRO A CA 1
ATOM 1697 C C . PRO A 1 215 ? 20.050 4.165 1.881 1.00 90.25 215 PRO A C 1
ATOM 1699 O O . PRO A 1 215 ? 18.942 4.685 1.796 1.00 90.25 215 PRO A O 1
ATOM 1702 N N . ASN A 1 216 ? 21.093 4.769 2.461 1.00 92.62 216 ASN A N 1
ATOM 1703 C CA . ASN A 1 216 ? 20.996 6.088 3.095 1.00 92.62 216 ASN A CA 1
ATOM 1704 C C . ASN A 1 216 ? 20.717 7.176 2.051 1.00 92.62 216 ASN A C 1
ATOM 1706 O O . ASN A 1 216 ? 19.754 7.921 2.180 1.00 92.62 216 ASN A O 1
ATOM 1710 N N . ILE A 1 217 ? 21.474 7.178 0.951 1.00 93.00 217 ILE A N 1
ATOM 1711 C CA . ILE A 1 217 ? 21.277 8.119 -0.164 1.00 93.00 217 ILE A CA 1
ATOM 1712 C C . ILE A 1 217 ? 19.887 7.938 -0.786 1.00 93.00 217 ILE A C 1
ATOM 1714 O O . ILE A 1 217 ? 19.222 8.903 -1.147 1.00 93.00 217 ILE A O 1
ATOM 1718 N N . ARG A 1 218 ? 19.410 6.697 -0.914 1.00 92.44 218 ARG A N 1
ATOM 1719 C CA . ARG A 1 218 ? 18.070 6.416 -1.439 1.00 92.44 218 ARG A CA 1
ATOM 1720 C C . ARG A 1 218 ? 16.980 6.965 -0.521 1.00 92.44 218 ARG A C 1
ATOM 1722 O O . ARG A 1 218 ? 15.985 7.489 -1.011 1.00 92.44 218 ARG A O 1
ATOM 1729 N N . HIS A 1 219 ? 17.169 6.844 0.791 1.00 93.88 219 HIS A N 1
ATOM 1730 C CA . HIS A 1 219 ? 16.265 7.424 1.775 1.00 93.88 219 HIS A CA 1
ATOM 1731 C C . HIS A 1 219 ? 16.246 8.954 1.678 1.00 93.88 219 HIS A C 1
ATOM 1733 O O . HIS A 1 219 ? 15.174 9.535 1.549 1.00 93.88 219 HIS A O 1
ATOM 1739 N N . GLU A 1 220 ? 17.415 9.590 1.593 1.00 95.25 220 GLU A N 1
ATOM 1740 C CA . GLU A 1 220 ? 17.534 11.038 1.379 1.00 95.25 220 GLU A CA 1
ATOM 1741 C C . GLU A 1 220 ? 16.853 11.491 0.076 1.00 95.25 220 GLU A C 1
ATOM 1743 O O . GLU A 1 220 ? 16.153 12.500 0.063 1.00 95.25 220 GLU A O 1
ATOM 1748 N N . GLN A 1 221 ? 16.997 10.736 -1.020 1.00 95.06 221 GLN A N 1
ATOM 1749 C CA . GLN A 1 221 ? 16.316 11.014 -2.294 1.00 95.06 221 GLN A CA 1
ATOM 1750 C C . GLN A 1 221 ? 14.795 10.882 -2.185 1.00 95.06 221 GLN A C 1
ATOM 1752 O O . GLN A 1 221 ? 14.062 11.670 -2.780 1.00 95.06 221 GLN A O 1
ATOM 1757 N N . PHE A 1 222 ? 14.310 9.899 -1.429 1.00 95.19 222 PHE A N 1
ATOM 1758 C CA . PHE A 1 222 ? 12.888 9.734 -1.157 1.00 95.19 222 PHE A CA 1
ATOM 1759 C C . PHE A 1 222 ? 12.325 10.929 -0.374 1.00 95.19 222 PHE A C 1
ATOM 1761 O O . PHE A 1 222 ? 11.332 11.520 -0.798 1.00 95.19 222 PHE A O 1
ATOM 1768 N N . GLU A 1 223 ? 12.991 11.340 0.705 1.00 95.44 223 GLU A N 1
ATOM 1769 C CA . GLU A 1 223 ? 12.587 12.511 1.492 1.00 95.44 223 GLU A CA 1
ATOM 1770 C C . GLU A 1 223 ? 12.676 13.809 0.677 1.00 95.44 223 GLU A C 1
ATOM 1772 O O . GLU A 1 223 ? 11.776 14.650 0.729 1.00 95.44 223 GLU A O 1
ATOM 1777 N N . ALA A 1 224 ? 13.736 13.968 -0.122 1.00 95.69 224 ALA A N 1
ATOM 1778 C CA . ALA A 1 224 ? 13.892 15.101 -1.028 1.00 95.69 224 ALA A CA 1
ATOM 1779 C C . ALA A 1 224 ? 12.776 15.142 -2.075 1.00 95.69 224 ALA A C 1
ATOM 1781 O O . ALA A 1 224 ? 12.219 16.206 -2.333 1.00 95.69 224 ALA A O 1
ATOM 1782 N N . PHE A 1 225 ? 12.384 13.994 -2.630 1.00 95.00 225 PHE A N 1
ATOM 1783 C CA . PHE A 1 225 ? 11.274 13.912 -3.572 1.00 95.00 225 PHE A CA 1
ATOM 1784 C C . PHE A 1 225 ? 9.951 14.378 -2.946 1.00 95.00 225 PHE A C 1
ATOM 1786 O O . PHE A 1 225 ? 9.226 15.162 -3.561 1.00 95.00 225 PHE A O 1
ATOM 1793 N N . GLU A 1 226 ? 9.629 13.955 -1.721 1.00 95.00 226 GLU A N 1
ATOM 1794 C CA . GLU A 1 226 ? 8.422 14.429 -1.029 1.00 95.00 226 GLU A CA 1
ATOM 1795 C C . GLU A 1 226 ? 8.486 15.934 -0.739 1.00 95.00 226 GLU A C 1
ATOM 1797 O O . GLU A 1 226 ? 7.557 16.686 -1.052 1.00 95.00 226 GLU A O 1
ATOM 1802 N N . ARG A 1 227 ? 9.621 16.409 -0.221 1.00 96.06 227 ARG A N 1
ATOM 1803 C CA . ARG A 1 227 ? 9.829 17.827 0.084 1.00 96.06 227 ARG A CA 1
ATOM 1804 C C . ARG A 1 227 ? 9.721 18.710 -1.161 1.00 96.06 227 ARG A C 1
ATOM 1806 O O . ARG A 1 227 ? 9.004 19.705 -1.144 1.00 96.06 227 ARG A O 1
ATOM 1813 N N . GLU A 1 228 ? 10.403 18.344 -2.240 1.00 95.38 228 GLU A N 1
ATOM 1814 C CA . GLU A 1 228 ? 10.637 19.220 -3.395 1.00 95.38 228 GLU A CA 1
ATOM 1815 C C . GLU A 1 228 ? 9.642 19.000 -4.534 1.00 95.38 228 GLU A C 1
ATOM 1817 O O . GLU A 1 228 ? 9.275 19.948 -5.224 1.00 95.38 228 GLU A O 1
ATOM 1822 N N . LYS A 1 229 ? 9.198 17.757 -4.759 1.00 93.25 229 LYS A N 1
ATOM 1823 C CA . LYS A 1 229 ? 8.310 17.402 -5.882 1.00 93.25 229 LYS A CA 1
ATOM 1824 C C . LYS A 1 229 ? 6.858 17.203 -5.465 1.00 93.25 229 LYS A C 1
ATOM 1826 O O . LYS A 1 229 ? 5.990 17.182 -6.335 1.00 93.25 229 LYS A O 1
ATOM 1831 N N . CYS A 1 230 ? 6.591 17.066 -4.166 1.00 93.06 230 CYS A N 1
ATOM 1832 C CA . CYS A 1 230 ? 5.242 16.865 -3.627 1.00 93.06 230 CYS A CA 1
ATOM 1833 C C . CYS A 1 230 ? 4.768 18.038 -2.746 1.00 93.06 230 CYS A C 1
ATOM 1835 O O . CYS A 1 230 ? 3.688 17.968 -2.156 1.00 93.06 230 CYS A O 1
ATOM 1837 N N . GLY A 1 231 ? 5.551 19.123 -2.660 1.00 89.44 231 GLY A N 1
ATOM 1838 C CA . GLY A 1 231 ? 5.230 20.304 -1.852 1.00 89.44 231 GLY A CA 1
ATOM 1839 C C . GLY A 1 231 ? 5.224 20.014 -0.350 1.00 89.44 231 GLY A C 1
ATOM 1840 O O . GLY A 1 231 ? 4.354 20.506 0.363 1.00 89.44 231 GLY A O 1
ATOM 1841 N N . GLY A 1 232 ? 6.123 19.141 0.116 1.00 88.94 232 GLY A N 1
ATOM 1842 C CA . GLY A 1 232 ? 6.182 18.702 1.513 1.00 88.94 232 GLY A CA 1
ATOM 1843 C C . GLY A 1 232 ? 5.065 17.740 1.930 1.00 88.94 232 GLY A C 1
ATOM 1844 O O . GLY A 1 232 ? 4.972 17.389 3.103 1.00 88.94 232 GLY A O 1
ATOM 1845 N N . ARG A 1 233 ? 4.211 17.301 0.996 1.00 91.56 233 ARG A N 1
ATOM 1846 C CA . ARG A 1 233 ? 3.187 16.274 1.238 1.00 91.56 233 ARG A CA 1
ATOM 1847 C C . ARG A 1 233 ? 3.713 14.893 0.862 1.00 91.56 233 ARG A C 1
ATOM 1849 O O . ARG A 1 233 ? 4.655 14.764 0.085 1.00 91.56 233 ARG A O 1
ATOM 1856 N N . ARG A 1 234 ? 3.047 13.851 1.366 1.00 93.69 234 ARG A N 1
ATOM 1857 C CA . ARG A 1 234 ? 3.365 12.471 0.980 1.00 93.69 234 ARG A CA 1
ATOM 1858 C C . ARG A 1 234 ? 3.206 12.266 -0.526 1.00 93.69 234 ARG A C 1
ATOM 1860 O O . ARG A 1 234 ? 2.237 12.758 -1.109 1.00 93.69 234 ARG A O 1
ATOM 1867 N N . TYR A 1 235 ? 4.091 11.475 -1.132 1.00 93.69 235 TYR A N 1
ATOM 1868 C CA . TYR A 1 235 ? 4.100 11.234 -2.586 1.00 93.69 235 TYR A CA 1
ATOM 1869 C C . TYR A 1 235 ? 2.771 10.695 -3.139 1.00 93.69 235 TYR A C 1
ATOM 1871 O O . TYR A 1 235 ? 2.428 10.973 -4.287 1.00 93.69 235 TYR A O 1
ATOM 1879 N N . VAL A 1 236 ? 1.996 9.972 -2.321 1.00 94.00 236 VAL A N 1
ATOM 1880 C CA . VAL A 1 236 ? 0.677 9.425 -2.693 1.00 94.00 236 VAL A CA 1
ATOM 1881 C C . VAL A 1 236 ? -0.336 10.507 -3.079 1.00 94.00 236 VAL A C 1
ATOM 1883 O O . VAL A 1 236 ? -1.310 10.207 -3.763 1.00 94.00 236 VAL A O 1
ATOM 1886 N N . TRP A 1 237 ? -0.094 11.758 -2.671 1.00 94.56 237 TRP A N 1
ATOM 1887 C CA . TRP A 1 237 ? -0.931 12.921 -2.972 1.00 94.56 237 TRP A CA 1
ATOM 1888 C C . TRP A 1 237 ? -0.397 13.784 -4.114 1.00 94.56 237 TRP A C 1
ATOM 1890 O O . TRP A 1 237 ? -1.026 14.780 -4.472 1.00 94.56 237 TRP A O 1
ATOM 1900 N N . LYS A 1 238 ? 0.766 13.453 -4.686 1.00 94.38 238 LYS A N 1
ATOM 1901 C CA . LYS A 1 238 ? 1.353 14.245 -5.766 1.00 94.38 238 LYS A CA 1
ATOM 1902 C C . LYS A 1 238 ? 0.440 14.201 -6.995 1.00 94.38 238 LYS A C 1
ATOM 1904 O O . LYS A 1 238 ? 0.286 13.152 -7.626 1.00 94.38 238 LYS A O 1
ATOM 1909 N N . ASN A 1 239 ? -0.099 15.370 -7.342 1.00 94.94 239 ASN A N 1
ATOM 1910 C CA . ASN A 1 239 ? -1.018 15.602 -8.457 1.00 94.94 239 ASN A CA 1
ATOM 1911 C C . ASN A 1 239 ? -2.304 14.749 -8.393 1.00 94.94 239 ASN A C 1
ATOM 1913 O O . ASN A 1 239 ? -2.795 14.294 -9.427 1.00 94.94 239 ASN A O 1
ATOM 1917 N N . ALA A 1 240 ? -2.814 14.453 -7.193 1.00 94.44 240 ALA A N 1
ATOM 1918 C CA . ALA A 1 240 ? -3.997 13.601 -7.004 1.00 94.44 240 ALA A CA 1
ATOM 1919 C C . ALA A 1 240 ? -5.279 14.178 -7.633 1.00 94.44 240 ALA A C 1
ATOM 1921 O O . ALA A 1 240 ? -6.193 13.435 -7.974 1.00 94.44 240 ALA A O 1
ATOM 1922 N N . GLU A 1 241 ? -5.326 15.489 -7.840 1.00 94.62 241 GLU A N 1
ATOM 1923 C CA . GLU A 1 241 ? -6.422 16.211 -8.483 1.00 94.62 241 GLU A CA 1
ATOM 1924 C C . GLU A 1 241 ? -6.510 16.003 -10.003 1.00 94.62 241 GLU A C 1
ATOM 1926 O O . GLU A 1 241 ? -7.527 16.332 -10.610 1.00 94.62 241 GLU A O 1
ATOM 1931 N N . ASN A 1 242 ? -5.464 15.469 -10.642 1.00 95.75 242 ASN A N 1
ATOM 1932 C CA . ASN A 1 242 ? -5.435 15.277 -12.088 1.00 95.75 242 ASN A CA 1
ATOM 1933 C C . ASN A 1 242 ? -4.919 13.885 -12.451 1.00 95.75 242 ASN A C 1
ATOM 1935 O O . ASN A 1 242 ? -3.718 13.606 -12.407 1.00 95.75 242 ASN A O 1
ATOM 1939 N N . ARG A 1 243 ? -5.844 13.036 -12.912 1.00 95.19 243 ARG A N 1
ATOM 1940 C CA . ARG A 1 243 ? -5.580 11.641 -13.282 1.00 95.19 243 ARG A CA 1
ATOM 1941 C C . ARG A 1 243 ? -4.453 11.461 -14.300 1.00 95.19 243 ARG A C 1
ATOM 1943 O O . ARG A 1 243 ? -3.743 10.471 -14.209 1.00 95.19 243 ARG A O 1
ATOM 1950 N N . GLU A 1 244 ? -4.256 12.380 -15.248 1.00 95.06 244 GLU A N 1
ATOM 1951 C CA . GLU A 1 244 ? -3.207 12.262 -16.279 1.00 95.06 244 GLU A CA 1
ATOM 1952 C C . GLU A 1 244 ? -1.807 12.520 -15.711 1.00 95.06 244 GLU A C 1
ATOM 1954 O O . GLU A 1 244 ? -0.827 11.955 -16.195 1.00 95.06 244 GLU A O 1
ATOM 1959 N N . THR A 1 245 ? -1.718 13.338 -14.662 1.00 93.75 245 THR A N 1
ATOM 1960 C CA . THR A 1 245 ? -0.454 13.725 -14.019 1.00 93.75 245 THR A CA 1
ATOM 1961 C C . THR A 1 245 ? -0.240 13.082 -12.652 1.00 93.75 245 THR A C 1
ATOM 1963 O O . THR A 1 245 ? 0.786 13.346 -12.016 1.00 93.75 245 THR A O 1
ATOM 1966 N N . TYR A 1 246 ? -1.195 12.268 -12.193 1.00 95.81 246 TYR A N 1
ATOM 1967 C CA . TYR A 1 246 ? -1.143 11.597 -10.902 1.00 95.81 246 TYR A CA 1
ATOM 1968 C C . TYR A 1 246 ? 0.098 10.713 -10.795 1.00 95.81 246 TYR A C 1
ATOM 1970 O O . TYR A 1 246 ? 0.396 9.930 -11.700 1.00 95.81 246 TYR A O 1
ATOM 1978 N N . PHE A 1 247 ? 0.811 10.810 -9.672 1.00 94.50 247 PHE A N 1
ATOM 1979 C CA . PHE A 1 247 ? 2.106 10.156 -9.480 1.00 94.50 247 PHE A CA 1
ATOM 1980 C C . PHE A 1 247 ? 2.109 8.663 -9.828 1.00 94.50 247 PHE A C 1
ATOM 1982 O O . PHE A 1 247 ? 2.973 8.205 -10.579 1.00 94.50 247 PHE A O 1
ATOM 1989 N N . HIS A 1 248 ? 1.124 7.907 -9.336 1.00 95.50 248 HIS A N 1
ATOM 1990 C CA . HIS A 1 248 ? 1.096 6.462 -9.555 1.00 95.50 248 HIS A CA 1
ATOM 1991 C C . HIS A 1 248 ? 0.758 6.067 -10.990 1.00 95.50 248 HIS A C 1
ATOM 1993 O O . HIS A 1 248 ? 1.112 4.961 -11.388 1.00 95.50 248 HIS A O 1
ATOM 1999 N N . ARG A 1 249 ? 0.134 6.938 -11.794 1.00 96.56 249 ARG A N 1
ATOM 2000 C CA . ARG A 1 249 ? -0.249 6.590 -13.167 1.00 96.56 249 ARG A CA 1
ATOM 2001 C C . ARG A 1 249 ? 0.956 6.181 -14.000 1.00 96.56 249 ARG A C 1
ATOM 2003 O O . ARG A 1 249 ? 0.974 5.085 -14.552 1.00 96.56 249 ARG A O 1
ATOM 2010 N N . ASN A 1 250 ? 1.962 7.047 -14.075 1.00 93.56 250 ASN A N 1
ATOM 2011 C CA . ASN A 1 250 ? 3.141 6.786 -14.899 1.00 93.56 250 ASN A CA 1
ATOM 2012 C C . ASN A 1 250 ? 3.945 5.604 -14.354 1.00 93.56 250 ASN A C 1
ATOM 2014 O O . ASN A 1 250 ? 4.497 4.833 -15.130 1.00 93.56 250 ASN A O 1
ATOM 2018 N N . SER A 1 251 ? 3.947 5.404 -13.035 1.00 93.56 251 SER A N 1
ATOM 2019 C CA . SER A 1 251 ? 4.594 4.247 -12.416 1.00 93.56 251 SER A CA 1
ATOM 2020 C C . SER A 1 251 ? 3.873 2.936 -12.742 1.00 93.56 251 SER A C 1
ATOM 2022 O O . SER A 1 251 ? 4.534 1.965 -13.086 1.00 93.56 251 SER A O 1
ATOM 2024 N N . ILE A 1 252 ? 2.536 2.905 -12.724 1.00 96.31 252 ILE A N 1
ATOM 2025 C CA . ILE A 1 252 ? 1.743 1.733 -13.136 1.00 96.31 252 ILE A CA 1
ATOM 2026 C C . ILE A 1 252 ? 1.986 1.413 -14.617 1.00 96.31 252 ILE A C 1
ATOM 2028 O O . ILE A 1 252 ? 2.241 0.260 -14.960 1.00 96.31 252 ILE A O 1
ATOM 2032 N N . LEU A 1 253 ? 1.977 2.428 -15.488 1.00 96.94 253 LEU A N 1
ATOM 2033 C CA . LEU A 1 253 ? 2.261 2.248 -16.915 1.00 96.94 253 LEU A CA 1
ATOM 2034 C C . LEU A 1 253 ? 3.693 1.752 -17.162 1.00 96.94 253 LEU A C 1
ATOM 2036 O O . LEU A 1 253 ? 3.890 0.864 -17.988 1.00 96.94 253 LEU A O 1
ATOM 2040 N N . ALA A 1 254 ? 4.680 2.268 -16.425 1.00 95.12 254 ALA A N 1
ATOM 2041 C CA . ALA A 1 254 ? 6.066 1.813 -16.516 1.00 95.12 254 ALA A CA 1
ATOM 2042 C C . ALA A 1 254 ? 6.228 0.355 -16.074 1.00 95.12 254 ALA A C 1
ATOM 2044 O O . ALA A 1 254 ? 6.913 -0.411 -16.743 1.00 95.12 254 ALA A O 1
ATOM 2045 N N . VAL A 1 255 ? 5.589 -0.041 -14.966 1.00 94.75 255 VAL A N 1
ATOM 2046 C CA . VAL A 1 255 ? 5.605 -1.433 -14.491 1.00 94.75 255 VAL A CA 1
ATOM 2047 C C . VAL A 1 255 ? 4.973 -2.350 -15.535 1.00 94.75 255 VAL A C 1
ATOM 2049 O O . VAL A 1 255 ? 5.555 -3.382 -15.843 1.00 94.75 255 VAL A O 1
ATOM 2052 N N . ASN A 1 256 ? 3.840 -1.957 -16.127 1.00 95.25 256 ASN A N 1
ATOM 2053 C CA . ASN A 1 256 ? 3.207 -2.716 -17.207 1.00 95.25 256 ASN A CA 1
ATOM 2054 C C . ASN A 1 256 ? 4.111 -2.843 -18.442 1.00 95.25 256 ASN A C 1
ATOM 2056 O O . ASN A 1 256 ? 4.138 -3.890 -19.067 1.00 95.25 256 ASN A O 1
ATOM 2060 N N . HIS A 1 257 ? 4.838 -1.785 -18.806 1.00 94.94 257 HIS A N 1
ATOM 2061 C CA . HIS A 1 257 ? 5.736 -1.787 -19.966 1.00 94.94 257 HIS A CA 1
ATOM 2062 C C . HIS A 1 257 ? 7.043 -2.567 -19.731 1.00 94.94 257 HIS A C 1
ATOM 2064 O O . HIS A 1 257 ? 7.732 -2.918 -20.682 1.00 94.94 257 HIS A O 1
ATOM 2070 N N . ALA A 1 258 ? 7.407 -2.820 -18.471 1.00 92.19 258 ALA A N 1
ATOM 2071 C CA . ALA A 1 258 ? 8.602 -3.580 -18.106 1.00 92.19 258 ALA A CA 1
ATOM 2072 C C . ALA A 1 258 ? 8.429 -5.107 -18.228 1.00 92.19 258 ALA A C 1
ATOM 2074 O O . ALA A 1 258 ? 9.422 -5.829 -18.115 1.00 92.19 258 ALA A O 1
ATOM 2075 N N . VAL A 1 259 ? 7.184 -5.576 -18.371 1.00 87.62 259 VAL A N 1
ATOM 2076 C CA . VAL A 1 259 ? 6.766 -6.988 -18.405 1.00 87.62 259 VAL A CA 1
ATOM 2077 C C . VAL A 1 259 ? 6.511 -7.414 -19.841 1.00 87.62 259 VAL A C 1
ATOM 2079 O O . VAL A 1 259 ? 6.982 -8.517 -20.193 1.00 87.62 259 VAL A O 1
#

Radius of gyration: 25.9 Å; chains: 1; bounding box: 57×44×79 Å